Protein 3T7Y (pdb70)

InterPro domains:
  IPR006135 Type III secretion system substrate exporter [PF01312] (3-341)
  IPR006135 Type III secretion system substrate exporter [PR00950] (5-27)
  IPR006135 Type III secretion system substrate exporter [PR00950] (202-220)
  IPR006135 Type III secretion system substrate exporter [PR00950] (222-239)
  IPR006135 Type III secretion system substrate exporter [PR00950] (266-281)
  IPR006135 Type III secretion system substrate exporter [PR00950] (296-317)
  IPR006135 Type III secretion system substrate exporter [PTHR30531] (2-347)
  IPR006307 Type III exporter system, secretion apparatus protein BsaZ-like [TIGR01404] (3-343)
  IPR029025 Type III secretion system substrate exporter, C-terminal [G3DSA:3.40.1690.10] (264-358)
  IPR029025 Type III secretion system substrate exporter, C-terminal [SSF160544] (238-345)

Foldseek 3Di:
DLVCLLQFLEWEQAPPFKIWGWHDDVVPDVAIATADMGTDPVSVSSVVSCVVNVHYYDYDVVLRVVQVVPHDHPGGTDPVNGVVVVVVCVVSVD/DLVCLLQFLEWEQEPPFKIWGWHDDVVPDVAIATADMGTDPVSVSSVVSCVVNVHYYDYDVVLRVVQVVPHDHPGGTDPVNGVVVVVVCVVSVD

Radius of gyration: 16.02 Å; Cα contacts (8 Å, |Δi|>4): 420; chains: 2; bounding box: 45×42×31 Å

CATH classification: 3.40.1690.10

Organism: Chlamydia trachomatis serovar D (strain ATCC VR-885 / DSM 19411 / UW-3/Cx) (NCBI:txid272561)

Structure (mmCIF, N/CA/C/O backbone):
data_3T7Y
#
_entry.id   3T7Y
#
_cell.length_a   68.365
_cell.length_b   68.365
_cell.length_c   37.335
_cell.angle_alpha   90.00
_cell.angle_beta   90.00
_cell.angle_gamma   120.00
#
_symmetry.space_group_name_H-M   'P 31'
#
loop_
_entity.id
_entity.type
_entity.pdbx_description
1 polymer 'Yop proteins translocation protein U'
2 non-polymer 'CHLORIDE ION'
3 non-polymer 'SODIUM ION'
4 non-polymer 'FORMIC ACID'
5 non-polymer 'SUCCINIC ACID'
6 water water
#
loop_
_atom_site.group_PDB
_atom_site.id
_atom_site.type_symbol
_atom_site.label_atom_id
_atom_site.label_alt_id
_atom_site.label_comp_id
_atom_site.label_asym_id
_atom_site.label_entity_id
_atom_site.label_seq_id
_atom_site.pdbx_PDB_ins_code
_atom_site.Cartn_x
_atom_site.Cartn_y
_atom_site.Cartn_z
_atom_site.occupancy
_atom_site.B_iso_or_equiv
_atom_site.auth_seq_id
_atom_site.auth_comp_id
_atom_site.auth_asym_id
_atom_site.auth_atom_id
_atom_site.pdbx_PDB_model_num
ATOM 1 N N . THR A 1 2 ? 5.211 11.186 -11.480 1.00 90.26 249 THR A N 1
ATOM 2 C CA . THR A 1 2 ? 4.997 12.458 -10.793 1.00 77.21 249 THR A CA 1
ATOM 3 C C . THR A 1 2 ? 3.644 13.080 -11.152 1.00 63.42 249 THR A C 1
ATOM 4 O O . THR A 1 2 ? 2.611 12.415 -11.084 1.00 42.97 249 THR A O 1
ATOM 8 N N . SER A 1 3 ? 3.66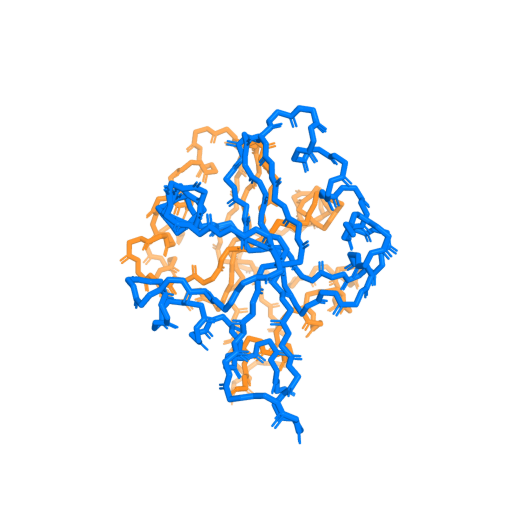1 14.353 -11.539 1.00 64.92 250 SER A N 1
ATOM 9 C CA . SER A 1 3 ? 2.434 15.096 -11.791 1.00 62.21 250 SER A CA 1
ATOM 10 C C . SER A 1 3 ? 1.621 14.587 -12.996 1.00 61.83 250 SER A C 1
ATOM 11 O O . SER A 1 3 ? 0.496 15.036 -13.226 1.00 54.98 250 SER A O 1
ATOM 14 N N . SER A 1 4 ? 2.187 13.658 -13.764 1.00 66.39 251 SER A N 1
ATOM 15 C CA . SER A 1 4 ? 1.437 12.996 -14.835 1.00 64.78 251 SER A CA 1
ATOM 16 C C . SER A 1 4 ? 0.452 11.986 -14.247 1.00 51.75 251 SER A C 1
ATOM 17 O O . SER A 1 4 ? -0.580 11.674 -14.852 1.00 45.41 251 SER A O 1
ATOM 20 N N . GLN A 1 5 ? 0.781 11.497 -13.053 1.00 34.05 252 GLN A N 1
ATOM 21 C CA . GLN A 1 5 ? -0.020 10.515 -12.351 1.00 44.82 252 GLN A CA 1
ATOM 22 C C . GLN A 1 5 ? -1.212 11.123 -11.595 1.00 42.49 252 GLN A C 1
ATOM 23 O O . GLN A 1 5 ? -2.025 10.404 -11.023 1.00 41.94 252 GLN A O 1
ATOM 29 N N . ILE A 1 6 ? -1.306 12.444 -11.586 1.00 37.35 253 ILE A N 1
ATOM 30 C CA . ILE A 1 6 ? -2.262 13.124 -10.720 1.00 33.26 253 ILE A CA 1
ATOM 31 C C . ILE A 1 6 ? -3.721 12.809 -11.047 1.00 29.64 253 ILE A C 1
ATOM 32 O O . ILE A 1 6 ? -4.567 12.710 -10.174 1.00 31.43 253 ILE A O 1
ATOM 37 N N . LYS A 1 7 ? -4.007 12.642 -12.322 1.00 26.24 254 LYS A N 1
ATOM 38 C CA . LYS A 1 7 ? -5.350 12.285 -12.759 1.00 28.53 254 LYS A CA 1
ATOM 39 C C . LYS A 1 7 ? -5.822 10.971 -12.140 1.00 26.25 254 LYS A C 1
ATOM 40 O O . LYS A 1 7 ? -7.023 10.722 -12.049 1.00 27.64 254 LYS A O 1
ATOM 46 N N . HIS A 1 8 ? -4.885 10.132 -11.700 1.00 30.92 255 HIS A N 1
ATOM 47 C CA . HIS A 1 8 ? -5.248 8.848 -11.083 1.00 19.89 255 HIS A CA 1
ATOM 48 C C . HIS A 1 8 ? -5.281 8.912 -9.559 1.00 27.62 255 HIS A C 1
ATOM 49 O O . HIS A 1 8 ? -5.539 7.909 -8.902 1.00 22.55 255 HIS A O 1
ATOM 56 N N . ALA A 1 9 ? -5.013 10.094 -9.007 1.00 23.30 256 ALA A N 1
ATOM 57 C CA . ALA A 1 9 ? -5.078 10.292 -7.564 1.00 26.49 256 ALA A CA 1
ATOM 58 C C . ALA A 1 9 ? -6.502 10.077 -7.054 1.00 18.80 256 ALA A C 1
ATOM 59 O O . ALA A 1 9 ? -7.474 10.421 -7.737 1.00 21.73 256 ALA A O 1
ATOM 61 N N . SER A 1 10 ? -6.620 9.518 -5.853 1.00 21.66 257 SER A N 1
ATOM 62 C CA . SER A 1 10 ? -7.923 9.323 -5.214 1.00 23.02 257 SER A CA 1
ATOM 63 C C . SER A 1 10 ? -8.361 10.603 -4.515 1.00 19.79 257 SER A C 1
ATOM 64 O O . SER A 1 10 ? -9.549 10.901 -4.424 1.00 22.57 257 SER A O 1
ATOM 67 N N . ALA A 1 11 ? -7.385 11.350 -4.012 1.00 19.47 258 ALA A N 1
ATOM 68 C CA . ALA A 1 11 ? -7.652 12.603 -3.335 1.00 22.04 258 ALA A CA 1
ATOM 69 C C . ALA A 1 11 ? -6.390 13.446 -3.305 1.00 17.53 258 ALA A C 1
ATOM 70 O O . ALA A 1 11 ? -5.286 12.932 -3.412 1.00 15.15 258 ALA A O 1
ATOM 72 N N . VAL A 1 12 ? -6.559 14.749 -3.142 1.00 21.55 259 VAL A N 1
ATOM 73 C CA . VAL A 1 12 ? -5.428 15.616 -2.867 1.00 14.43 259 VAL A CA 1
ATOM 74 C C . VAL A 1 12 ? -5.636 16.253 -1.495 1.00 21.89 259 VAL A C 1
ATOM 75 O O . VAL A 1 12 ? -6.712 16.776 -1.208 1.00 22.28 259 VAL A O 1
ATOM 79 N N . VAL A 1 13 ? -4.619 16.201 -0.643 1.00 18.22 260 VAL A N 1
ATOM 80 C CA . VAL A 1 13 ? -4.677 16.909 0.632 1.00 15.13 260 VAL A CA 1
ATOM 81 C C . VAL A 1 13 ? -3.977 18.236 0.479 1.00 18.46 260 VAL A C 1
ATOM 82 O O . VAL A 1 13 ? -2.826 18.282 0.039 1.00 22.88 260 VAL A O 1
ATOM 86 N N . SER A 1 14 ? -4.663 19.322 0.827 1.00 24.98 261 SER A N 1
ATOM 87 C CA . SER A 1 14 ? -4.129 20.655 0.564 1.00 29.55 261 SER A CA 1
ATOM 88 C C . SER A 1 14 ? -4.102 21.542 1.791 1.00 34.50 261 SER A C 1
ATOM 89 O O . SER A 1 14 ? -4.957 21.444 2.669 1.00 22.98 261 SER A O 1
ATOM 92 N N . ALA A 1 15 ? -3.100 22.411 1.836 1.00 29.85 262 ALA A N 1
ATOM 93 C CA . ALA A 1 15 ? -3.082 23.523 2.765 1.00 31.45 262 ALA A CA 1
ATOM 94 C C . ALA A 1 15 ? -2.987 24.746 1.875 1.00 31.29 262 ALA A C 1
ATOM 95 O O . ALA A 1 15 ? -2.041 24.872 1.109 1.00 44.31 262 ALA A O 1
ATOM 97 N N . PRO A 1 16 ? -3.988 25.622 1.950 1.00 45.19 263 PRO A N 1
ATOM 98 C CA . PRO A 1 16 ? -4.007 26.821 1.114 1.00 55.79 263 PRO A CA 1
ATOM 99 C C . PRO A 1 16 ? -2.915 27.798 1.528 1.00 63.79 263 PRO A C 1
ATOM 100 O O . PRO A 1 16 ? -2.712 28.017 2.725 1.00 72.03 263 PRO A O 1
ATOM 104 N N . LYS A 1 17 ? -2.195 28.341 0.553 1.00 70.85 264 LYS A N 1
ATOM 105 C CA . LYS A 1 17 ? -2.193 27.787 -0.792 1.00 72.64 264 LYS A CA 1
ATOM 106 C C . LYS A 1 17 ? -0.753 27.337 -0.942 1.00 71.34 264 LYS A C 1
ATOM 107 O O . LYS A 1 17 ? -0.090 27.603 -1.947 1.00 82.36 264 LYS A O 1
ATOM 109 N N . ASP A 1 18 ? -0.278 26.666 0.104 1.00 55.90 265 ASP A N 1
ATOM 110 C CA . ASP A 1 18 ? 1.131 26.380 0.292 1.00 50.88 265 ASP A CA 1
ATOM 111 C C . ASP A 1 18 ? 1.479 24.948 -0.066 1.00 38.15 265 ASP A C 1
ATOM 112 O O . ASP A 1 18 ? 2.562 24.684 -0.577 1.00 42.98 265 ASP A O 1
ATOM 117 N N . ILE A 1 19 ? 0.572 24.019 0.219 1.00 31.58 266 ILE A N 1
ATOM 118 C CA . ILE A 1 19 ? 0.923 22.605 0.144 1.00 25.32 266 ILE A CA 1
ATOM 119 C C . ILE A 1 19 ? -0.177 21.784 -0.503 1.00 25.69 266 ILE A C 1
ATOM 120 O O . ILE A 1 19 ? -1.361 21.982 -0.217 1.00 28.50 266 ILE A O 1
ATOM 125 N N . ALA A 1 20 ? 0.230 20.871 -1.378 1.00 20.98 267 ALA A N 1
ATOM 126 C CA . ALA A 1 20 ? -0.667 19.865 -1.945 1.00 20.00 267 ALA A CA 1
ATOM 127 C C . ALA A 1 20 ? -0.008 18.487 -1.964 1.00 23.60 267 ALA A C 1
ATOM 128 O O . ALA A 1 20 ? 1.162 18.336 -2.337 1.00 24.41 267 ALA A O 1
ATOM 130 N N . VAL A 1 21 ? -0.762 17.483 -1.544 1.00 24.22 268 VAL A N 1
ATOM 131 C CA . VAL A 1 21 ? -0.290 16.108 -1.563 1.00 21.61 268 VAL A CA 1
ATOM 132 C C . VAL A 1 21 ? -1.353 15.234 -2.233 1.00 19.36 268 VAL A C 1
ATOM 133 O O . VAL A 1 21 ? -2.453 15.060 -1.694 1.00 17.11 268 VAL A O 1
ATOM 137 N N . ALA A 1 22 ? -1.029 14.715 -3.414 1.00 21.06 269 ALA A N 1
ATOM 138 C CA . ALA A 1 22 ? -1.904 13.800 -4.139 1.00 19.89 269 ALA A CA 1
ATOM 139 C C . ALA A 1 22 ? -1.686 12.394 -3.630 1.00 19.57 269 ALA A C 1
ATOM 140 O O . ALA A 1 22 ? -0.549 11.947 -3.539 1.00 17.45 269 ALA A O 1
ATOM 142 N N . ILE A 1 23 ? -2.783 11.702 -3.319 1.00 14.95 270 ILE A N 1
ATOM 143 C CA . ILE A 1 23 ? -2.730 10.397 -2.677 1.00 15.75 270 ILE A CA 1
ATOM 144 C C . ILE A 1 23 ? -3.153 9.341 -3.669 1.00 17.66 270 ILE A C 1
ATOM 145 O O . ILE A 1 23 ? -4.156 9.504 -4.365 1.00 18.95 270 ILE A O 1
ATOM 150 N N . GLY A 1 24 ? -2.392 8.254 -3.738 1.00 20.35 271 GLY A N 1
ATOM 151 C CA . GLY A 1 24 ? -2.759 7.138 -4.591 1.00 13.42 271 GLY A CA 1
ATOM 152 C C . GLY A 1 24 ? -3.262 6.001 -3.729 1.00 16.86 271 GLY A C 1
ATOM 153 O O . GLY A 1 24 ? -2.779 5.810 -2.612 1.00 17.02 271 GLY A O 1
ATOM 154 N N . TYR A 1 25 ? -4.228 5.243 -4.234 1.00 17.35 272 TYR A N 1
ATOM 155 C CA . TYR A 1 25 ? -4.804 4.138 -3.468 1.00 19.30 272 TYR A CA 1
ATOM 156 C C . TYR A 1 25 ? -5.299 3.072 -4.431 1.00 24.97 272 TYR A C 1
ATOM 157 O O . TYR A 1 25 ? -6.104 3.351 -5.322 1.00 21.52 272 TYR A O 1
ATOM 166 N N . MET A 1 26 ? -4.810 1.850 -4.257 1.00 18.27 273 MET A N 1
ATOM 167 C CA . MET A 1 26 ? -5.127 0.776 -5.188 1.00 25.43 273 MET A CA 1
ATOM 168 C C . MET A 1 26 ? -5.383 -0.471 -4.369 1.00 23.51 273 MET A C 1
ATOM 169 O O . MET A 1 26 ? -4.595 -1.418 -4.408 1.00 24.23 273 MET A O 1
ATOM 174 N N . PRO A 1 27 ? -6.482 -0.468 -3.601 1.00 31.12 274 PRO A N 1
ATOM 175 C CA . PRO A 1 27 ? -6.779 -1.540 -2.648 1.00 24.81 274 PRO A CA 1
ATOM 176 C C . PRO A 1 27 ? -6.904 -2.924 -3.302 1.00 27.75 274 PRO A C 1
ATOM 177 O O . PRO A 1 27 ? -6.809 -3.938 -2.622 1.00 30.99 274 PRO A O 1
ATOM 181 N N . GLU A 1 28 ? -7.091 -2.970 -4.615 1.00 32.15 275 GLU A N 1
ATOM 182 C CA . GLU A 1 28 ? -7.113 -4.244 -5.318 1.00 32.30 275 GLU A CA 1
ATOM 183 C C . GLU A 1 28 ? -5.723 -4.924 -5.272 1.00 30.71 275 GLU A C 1
ATOM 184 O O . GLU A 1 28 ? -5.608 -6.142 -5.376 1.00 24.04 275 GLU A O 1
ATOM 190 N N . LYS A 1 29 ? -4.669 -4.134 -5.081 1.00 25.22 276 LYS A N 1
ATOM 191 C CA . LYS A 1 29 ? -3.300 -4.638 -5.225 1.00 24.11 276 LYS A CA 1
ATOM 192 C C . LYS A 1 29 ? -2.431 -4.399 -3.986 1.00 18.40 276 LYS A C 1
ATOM 193 O O . LYS A 1 29 ? -1.720 -5.296 -3.549 1.00 23.51 276 LYS A O 1
ATOM 199 N N . TYR A 1 30 ? -2.467 -3.181 -3.441 1.00 16.58 277 TYR A N 1
ATOM 200 C CA . TYR A 1 30 ? -1.619 -2.797 -2.307 1.00 18.36 277 TYR A CA 1
ATOM 201 C C . TYR A 1 30 ? -2.463 -2.414 -1.092 1.00 22.42 277 TYR A C 1
ATOM 202 O O . TYR A 1 30 ? -3.502 -1.770 -1.228 1.00 17.82 277 TYR A O 1
ATOM 211 N N . LYS A 1 31 ? -1.987 -2.778 0.096 1.00 17.97 278 LYS A N 1
ATOM 212 C CA . LYS A 1 31 ? -2.743 -2.584 1.334 1.00 24.23 278 LYS A CA 1
ATOM 213 C C . LYS A 1 31 ? -2.805 -1.133 1.793 1.00 23.76 278 LYS A C 1
ATOM 214 O O . LYS A 1 31 ? -3.708 -0.748 2.533 1.00 30.17 278 LYS A O 1
ATOM 220 N N . ALA A 1 32 ? -1.850 -0.334 1.338 1.00 19.39 279 ALA A N 1
ATOM 221 C CA . ALA A 1 32 ? -1.685 1.020 1.808 1.00 18.64 279 ALA A CA 1
ATOM 222 C C . ALA A 1 32 ? -1.749 2.055 0.689 1.00 14.40 279 ALA A C 1
ATOM 223 O O . ALA A 1 32 ? -1.363 1.771 -0.444 1.00 19.53 279 ALA A O 1
ATOM 225 N N . PRO A 1 33 ? -2.204 3.278 1.020 1.00 20.15 280 PRO A N 1
ATOM 226 C CA . PRO A 1 33 ? -2.111 4.411 0.092 1.00 18.04 280 PRO A CA 1
ATOM 227 C C . PRO A 1 33 ? -0.666 4.863 0.021 1.00 20.41 280 PRO A C 1
ATOM 228 O O . PRO A 1 33 ? 0.101 4.564 0.935 1.00 16.03 280 PRO A O 1
ATOM 232 N N . TRP A 1 34 ? -0.321 5.604 -1.024 1.00 12.42 281 TRP A N 1
ATOM 233 C CA . TRP A 1 34 ? 1.005 6.169 -1.176 1.00 10.18 281 TRP A CA 1
ATOM 234 C C . TRP A 1 34 ? 0.875 7.604 -1.648 1.00 17.06 281 TRP A C 1
ATOM 235 O O . TRP A 1 34 ? -0.219 8.079 -1.930 1.00 18.04 281 TRP A O 1
ATOM 246 N N . ILE A 1 35 ? 2.003 8.293 -1.717 1.00 20.04 282 ILE A N 1
ATOM 247 C CA . ILE A 1 35 ? 2.027 9.652 -2.210 1.00 18.02 282 ILE A CA 1
ATOM 248 C C . ILE A 1 35 ? 2.426 9.610 -3.672 1.00 18.20 282 ILE A C 1
ATOM 249 O O . ILE A 1 35 ? 3.481 9.079 -4.025 1.00 16.63 282 ILE A O 1
ATOM 254 N N . ILE A 1 36 ? 1.544 10.129 -4.520 1.00 20.95 283 ILE A N 1
ATOM 255 C CA . ILE A 1 36 ? 1.797 10.209 -5.948 1.00 17.72 283 ILE A CA 1
ATOM 256 C C . ILE A 1 36 ? 2.740 11.374 -6.246 1.00 16.23 283 ILE A C 1
ATOM 257 O O . ILE A 1 36 ? 3.747 11.221 -6.917 1.00 17.68 283 ILE A O 1
ATOM 262 N N . ALA A 1 37 ? 2.404 12.541 -5.714 1.00 17.90 284 ALA A N 1
ATOM 263 C CA . ALA A 1 37 ? 3.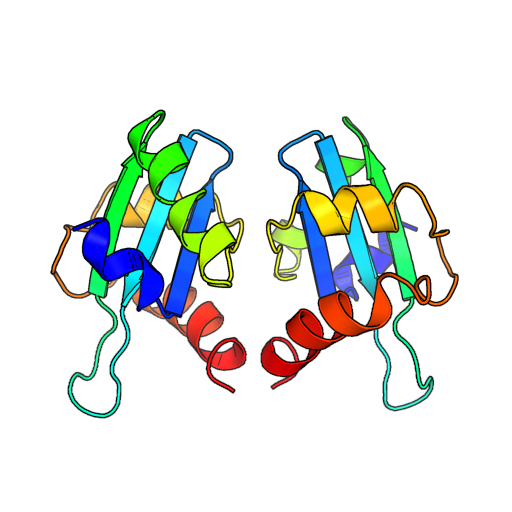182 13.748 -5.946 1.00 16.78 284 ALA A CA 1
ATOM 264 C C . ALA A 1 37 ? 2.852 14.721 -4.832 1.00 20.99 284 ALA A C 1
ATOM 265 O O . ALA A 1 37 ? 1.736 14.715 -4.305 1.00 26.57 284 ALA A O 1
ATOM 267 N N . MET A 1 38 ? 3.816 15.559 -4.471 1.00 22.51 285 MET A N 1
ATOM 268 C CA . MET A 1 38 ? 3.586 16.542 -3.433 1.00 24.60 285 MET A CA 1
ATOM 269 C C . MET A 1 38 ? 4.508 17.725 -3.644 1.00 21.75 285 MET A C 1
ATOM 270 O O . MET A 1 38 ? 5.579 17.597 -4.227 1.00 26.86 285 MET A O 1
ATOM 275 N N . GLY A 1 39 ? 4.087 18.893 -3.176 1.00 22.55 286 GLY A N 1
ATOM 276 C CA . GLY A 1 39 ? 4.963 20.041 -3.229 1.00 24.12 286 GLY A CA 1
ATOM 277 C C . GLY A 1 39 ? 4.413 21.228 -2.488 1.00 27.02 286 GLY A C 1
ATOM 278 O O . GLY A 1 39 ? 3.386 21.137 -1.815 1.00 25.29 286 GLY A O 1
ATOM 279 N N . VAL A 1 40 ? 5.121 22.342 -2.607 1.00 29.79 287 VAL A N 1
ATOM 280 C CA . VAL A 1 40 ? 4.715 23.579 -1.983 1.00 31.56 287 VAL A CA 1
ATOM 281 C C . VAL A 1 40 ? 4.754 24.676 -3.035 1.00 39.32 287 VAL A C 1
ATOM 282 O O . VAL A 1 40 ? 5.320 24.487 -4.116 1.00 34.13 287 VAL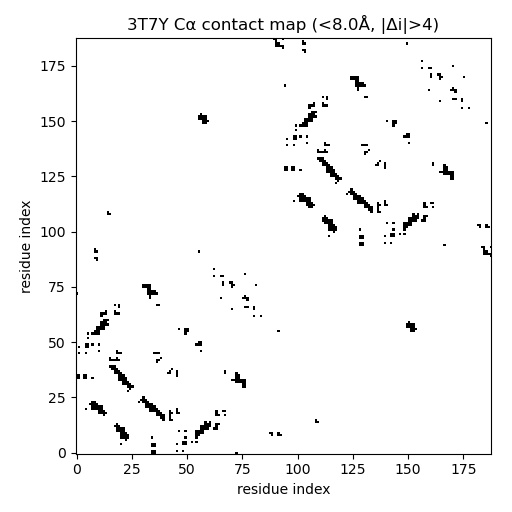 A O 1
ATOM 286 N N . ASN A 1 41 ? 4.136 25.812 -2.714 1.00 40.07 288 ASN A N 1
ATOM 287 C CA . ASN A 1 41 ? 4.115 26.973 -3.594 1.00 49.28 288 ASN A CA 1
ATOM 288 C C . ASN A 1 41 ? 3.746 26.608 -5.017 1.00 36.32 288 ASN A C 1
ATOM 289 O O . ASN A 1 41 ? 2.698 26.035 -5.273 1.00 49.20 288 ASN A O 1
ATOM 294 N N A LEU A 1 42 ? 4.645 26.917 -5.943 0.40 49.27 289 LEU A N 1
ATOM 295 N N B LEU A 1 42 ? 4.630 26.988 -5.930 0.60 49.58 289 LEU A N 1
ATOM 296 C CA A LEU A 1 42 ? 4.381 26.744 -7.366 0.40 47.20 289 LEU A CA 1
ATOM 297 C CA B LEU A 1 42 ? 4.498 26.731 -7.356 0.60 48.26 289 LEU A CA 1
ATOM 298 C C A LEU A 1 42 ? 4.049 25.301 -7.753 0.40 43.24 289 LEU A C 1
ATOM 299 C C B LEU A 1 42 ? 4.011 25.321 -7.656 0.60 43.29 289 LEU A C 1
ATOM 300 O O A LEU A 1 42 ? 3.154 25.070 -8.564 0.40 45.39 289 LEU A O 1
ATOM 301 O O B LEU A 1 42 ? 2.982 25.131 -8.301 0.60 45.11 289 LEU A O 1
ATOM 310 N N . ARG A 1 43 ? 4.759 24.333 -7.183 1.00 39.29 290 ARG A N 1
ATOM 311 C CA . ARG A 1 43 ? 4.439 22.930 -7.444 1.00 36.52 290 ARG A CA 1
ATOM 312 C C . ARG A 1 43 ? 3.067 22.527 -6.868 1.00 40.56 290 ARG A C 1
ATOM 313 O O . ARG A 1 43 ? 2.329 21.752 -7.478 1.00 41.52 290 ARG A O 1
ATOM 321 N N . ALA A 1 44 ? 2.724 23.061 -5.702 1.00 39.38 291 ALA A N 1
ATOM 322 C CA . ALA A 1 44 ? 1.414 22.805 -5.110 1.00 42.23 291 ALA A CA 1
ATOM 323 C C . ALA A 1 44 ? 0.310 23.285 -6.050 1.00 39.76 291 ALA A C 1
ATOM 324 O O . ALA A 1 44 ? -0.696 22.602 -6.246 1.00 29.12 291 ALA A O 1
ATOM 326 N N . LYS A 1 45 ? 0.513 24.472 -6.617 1.00 35.11 292 LYS A N 1
ATOM 327 C CA . LYS A 1 45 ? -0.448 25.093 -7.524 1.00 37.45 292 LYS A CA 1
ATOM 328 C C . LYS A 1 45 ? -0.667 24.218 -8.755 1.00 40.67 292 LYS A C 1
ATOM 329 O O . LYS A 1 45 ? -1.793 24.074 -9.224 1.00 37.11 292 LYS A O 1
ATOM 335 N N . ARG A 1 46 ? 0.417 23.643 -9.274 1.00 43.66 293 ARG A N 1
ATOM 336 C CA . ARG A 1 46 ? 0.343 22.728 -10.405 1.00 42.11 293 ARG A CA 1
ATOM 337 C C . ARG A 1 46 ? -0.492 21.495 -10.048 1.00 34.74 293 ARG A C 1
ATOM 338 O O . ARG A 1 46 ? -1.376 21.071 -10.791 1.00 31.87 293 ARG A O 1
ATOM 346 N N . ILE A 1 47 ? -0.189 20.899 -8.908 1.00 29.95 294 ILE A N 1
ATOM 347 C CA . ILE A 1 47 ? -0.900 19.697 -8.489 1.00 25.69 294 ILE A CA 1
ATOM 348 C C . ILE A 1 47 ? -2.395 19.998 -8.344 1.00 24.73 294 ILE A C 1
ATOM 349 O O . ILE A 1 47 ? -3.241 19.220 -8.783 1.00 35.44 294 ILE A O 1
ATOM 354 N N A ILE A 1 48 ? -2.713 21.137 -7.740 0.21 26.07 295 ILE A N 1
ATOM 355 N N B ILE A 1 48 ? -2.701 21.145 -7.740 0.79 25.73 295 ILE A N 1
ATOM 356 C CA A ILE A 1 48 ? -4.105 21.521 -7.535 0.21 27.47 295 ILE A CA 1
ATOM 357 C CA B ILE A 1 48 ? -4.081 21.579 -7.535 0.79 28.14 295 ILE A CA 1
ATOM 358 C C A ILE A 1 48 ? -4.803 21.783 -8.868 0.21 29.20 295 ILE A C 1
ATOM 359 C C B ILE A 1 48 ? -4.771 21.746 -8.880 0.79 28.75 295 ILE A C 1
ATOM 360 O O A ILE A 1 48 ? -5.949 21.381 -9.062 0.21 28.48 295 ILE A O 1
ATOM 361 O O B ILE A 1 48 ? -5.871 21.249 -9.096 0.79 28.24 295 ILE A O 1
ATOM 370 N N . ALA A 1 49 ? -4.111 22.449 -9.788 1.00 29.40 296 ALA A N 1
ATOM 371 C CA . ALA A 1 49 ? -4.671 22.675 -11.114 1.00 34.24 296 ALA A CA 1
ATOM 372 C C . ALA A 1 49 ? -4.938 21.346 -11.847 1.00 36.45 296 ALA A C 1
ATOM 373 O O . ALA A 1 49 ? -5.992 21.174 -12.460 1.00 35.60 296 ALA A O 1
ATOM 375 N N . GLU A 1 50 ? -4.004 20.401 -11.773 1.00 37.03 297 GLU A N 1
ATOM 376 C CA . GLU A 1 50 ? -4.220 19.080 -12.375 1.00 33.65 297 GLU A CA 1
ATOM 377 C C . GLU A 1 50 ? -5.439 18.372 -11.784 1.00 29.84 297 GLU A C 1
ATOM 378 O O . GLU A 1 50 ? -6.268 17.844 -12.523 1.00 35.14 297 GLU A O 1
ATOM 384 N N . ALA A 1 51 ? -5.537 18.354 -10.456 1.00 27.45 298 ALA A N 1
ATOM 385 C CA . ALA A 1 51 ? -6.645 17.704 -9.774 1.00 29.88 298 ALA A CA 1
ATOM 386 C C . ALA A 1 51 ? -7.978 18.307 -10.184 1.00 29.49 298 ALA A C 1
ATOM 387 O O . ALA A 1 51 ? -8.939 17.584 -10.452 1.00 33.16 298 ALA A O 1
ATOM 389 N N . GLU A 1 52 ? -8.045 19.635 -10.227 1.00 27.81 299 GLU A N 1
ATOM 390 C CA . GLU A 1 52 ? -9.289 20.301 -10.597 1.00 40.43 299 GLU A CA 1
ATOM 391 C C . GLU A 1 52 ? -9.712 19.864 -11.990 1.00 39.98 299 GLU A C 1
ATOM 392 O O . GLU A 1 52 ? -10.880 19.589 -12.235 1.00 44.42 299 GLU A O 1
ATOM 398 N N . LYS A 1 53 ? -8.747 19.813 -12.902 1.00 46.37 300 LYS A N 1
ATOM 399 C CA . LYS A 1 53 ? -9.019 19.491 -14.301 1.00 51.36 300 LYS A CA 1
ATOM 400 C C . LYS A 1 53 ? -9.629 18.099 -14.416 1.00 42.62 300 LYS A C 1
ATOM 401 O O . LYS A 1 53 ? -10.534 17.878 -15.212 1.00 43.46 300 LYS A O 1
ATOM 407 N N . TYR A 1 54 ? -9.161 17.173 -13.586 1.00 43.71 301 TYR A N 1
ATOM 408 C CA . TYR A 1 54 ? -9.566 15.774 -13.713 1.00 47.35 301 TYR A CA 1
ATOM 409 C C . TYR A 1 54 ? -10.647 15.340 -12.730 1.00 44.89 301 TYR A C 1
ATOM 410 O O . TYR A 1 54 ? -11.007 14.161 -12.676 1.00 30.23 301 TYR A O 1
ATOM 419 N N . GLY A 1 55 ? -11.167 16.294 -11.964 1.00 43.12 302 GLY A N 1
ATOM 420 C CA . GLY A 1 55 ? -12.242 16.021 -11.030 1.00 30.39 302 GLY A CA 1
ATOM 421 C C . GLY A 1 55 ? -11.808 15.262 -9.787 1.00 27.24 302 GLY A C 1
ATOM 422 O O . GLY A 1 55 ? -12.629 14.605 -9.150 1.00 45.23 302 GLY A O 1
ATOM 423 N N . VAL A 1 56 ? -10.527 15.345 -9.441 1.00 28.71 303 VAL A N 1
ATOM 424 C CA . VAL A 1 56 ? -10.019 14.695 -8.226 1.00 27.81 303 VAL A CA 1
ATOM 425 C C . VAL A 1 56 ? -10.374 15.535 -7.003 1.00 27.63 303 VAL A C 1
ATOM 426 O O . VAL A 1 56 ? -10.128 16.731 -6.986 1.00 25.51 303 VAL A O 1
ATOM 430 N N . PRO A 1 57 ? -10.964 14.910 -5.972 1.00 24.02 304 PRO A N 1
ATOM 431 C CA . PRO A 1 57 ? -11.380 15.692 -4.801 1.00 29.83 304 PRO A CA 1
ATOM 432 C C . PRO A 1 57 ? -10.184 16.297 -4.070 1.00 19.73 304 PRO A C 1
ATOM 433 O O . PRO A 1 57 ? -9.176 15.627 -3.867 1.00 17.90 304 PRO A O 1
ATOM 437 N N . ILE A 1 58 ? -10.312 17.562 -3.690 1.00 20.98 305 ILE A N 1
ATOM 438 C CA . ILE A 1 58 ? -9.284 18.264 -2.930 1.00 23.78 305 ILE A CA 1
ATOM 439 C C . ILE A 1 58 ? -9.799 18.589 -1.518 1.00 20.39 305 ILE A C 1
ATOM 440 O O . ILE A 1 58 ? -10.773 19.332 -1.352 1.00 22.19 305 ILE A O 1
ATOM 445 N N . MET A 1 59 ? -9.157 18.009 -0.510 1.00 21.50 306 MET A N 1
ATOM 446 C CA . MET A 1 59 ? -9.567 18.204 0.881 1.00 27.22 306 MET A CA 1
ATOM 447 C C . MET A 1 59 ? -8.650 19.188 1.564 1.00 22.73 306 MET A C 1
ATOM 448 O O . MET A 1 59 ? -7.449 19.033 1.529 1.00 28.11 306 MET A O 1
ATOM 453 N N A ARG A 1 60 ? -9.214 20.212 2.197 0.48 22.02 307 ARG A N 1
ATOM 454 N N B ARG A 1 60 ? -9.245 20.185 2.201 0.52 22.31 307 ARG A N 1
ATOM 455 C CA A ARG A 1 60 ? -8.401 21.147 2.971 0.48 22.13 307 ARG A CA 1
ATOM 456 C CA B ARG A 1 60 ? -8.525 21.078 3.090 0.52 30.62 307 ARG A CA 1
ATOM 457 C C A ARG A 1 60 ? -8.144 20.636 4.390 0.48 32.95 307 ARG A C 1
ATOM 458 C C B ARG A 1 60 ? -8.206 20.367 4.385 0.52 34.05 307 ARG A C 1
ATOM 459 O O A ARG A 1 60 ? -9.044 20.680 5.232 0.48 29.77 307 ARG A O 1
ATOM 460 O O B ARG A 1 60 ? -9.113 20.025 5.152 0.52 30.55 307 ARG A O 1
ATOM 475 N N . ASN A 1 61 ? -6.921 20.152 4.635 1.00 26.88 308 ASN A N 1
ATOM 476 C CA . ASN A 1 61 ? -6.473 19.674 5.947 1.00 30.59 308 ASN A CA 1
ATOM 477 C C . ASN A 1 61 ? -5.034 20.140 6.234 1.00 31.88 308 ASN A C 1
ATOM 478 O O . ASN A 1 61 ? -4.076 19.495 5.838 1.00 26.70 308 ASN A O 1
ATOM 483 N N . VAL A 1 62 ? -4.898 21.274 6.914 1.00 34.78 309 VAL A N 1
ATOM 484 C CA . VAL A 1 62 ? -3.601 21.899 7.126 1.00 33.14 309 VAL A CA 1
ATOM 485 C C . VAL A 1 62 ? -2.604 21.021 7.900 1.00 33.68 309 VAL A C 1
ATOM 486 O O . VAL A 1 62 ? -1.489 20.821 7.436 1.00 30.87 309 VAL A O 1
ATOM 490 N N . PRO A 1 63 ? -3.003 20.487 9.069 1.00 34.89 310 PRO A N 1
ATOM 491 C CA . PRO A 1 63 ? -2.092 19.610 9.825 1.00 32.26 310 PRO A CA 1
ATOM 492 C C . PRO A 1 63 ? -1.662 18.360 9.047 1.00 25.79 310 PRO A C 1
ATOM 493 O O . PRO A 1 63 ? -0.499 17.969 9.106 1.00 25.85 310 PRO A O 1
ATOM 497 N N . LEU A 1 64 ? -2.589 17.733 8.333 1.00 25.12 311 LEU A N 1
ATOM 498 C CA . LEU A 1 64 ? -2.269 16.519 7.591 1.00 24.57 311 LEU A CA 1
ATOM 499 C C . LEU A 1 64 ? -1.344 16.808 6.407 1.00 23.95 311 LEU A C 1
ATOM 500 O O . LEU A 1 64 ? -0.419 16.042 6.114 1.00 25.52 311 LEU A O 1
ATOM 505 N N . ALA A 1 65 ? -1.595 17.924 5.729 1.00 22.21 312 ALA A N 1
ATOM 506 C CA . ALA A 1 65 ? -0.767 18.323 4.601 1.00 20.12 312 ALA A CA 1
ATOM 507 C C . ALA A 1 65 ? 0.669 18.603 5.038 1.00 23.02 312 ALA A C 1
ATOM 508 O O . ALA A 1 65 ? 1.619 18.171 4.377 1.00 23.11 312 ALA A O 1
ATOM 510 N N . HIS A 1 66 ? 0.829 19.344 6.134 1.00 23.57 313 HIS A N 1
ATOM 511 C CA . HIS A 1 66 ? 2.161 19.592 6.677 1.00 27.30 313 HIS A CA 1
ATOM 512 C C . HIS A 1 66 ? 2.823 18.288 7.075 1.00 23.18 313 HIS A C 1
ATOM 513 O O . HIS A 1 66 ? 4.012 18.100 6.863 1.00 31.13 313 HIS A O 1
ATOM 520 N N . GLN A 1 67 ? 2.042 17.379 7.643 1.00 26.31 314 GLN A N 1
ATOM 521 C CA . GLN A 1 67 ? 2.576 16.121 8.138 1.00 29.62 314 GLN A CA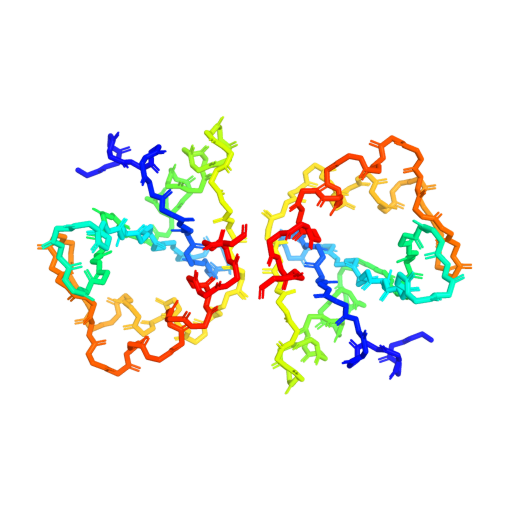 1
ATOM 522 C C . GLN A 1 67 ? 3.018 15.203 7.000 1.00 27.57 314 GLN A C 1
ATOM 523 O O . GLN A 1 67 ? 4.094 14.610 7.049 1.00 29.74 314 GLN A O 1
ATOM 529 N N . LEU A 1 68 ? 2.178 15.071 5.983 1.00 22.11 315 LEU A N 1
ATOM 530 C CA . LEU A 1 68 ? 2.547 14.324 4.789 1.00 19.11 315 LEU A CA 1
ATOM 531 C C . LEU A 1 68 ? 3.810 14.919 4.171 1.00 23.89 315 LEU A C 1
ATOM 532 O O . LEU A 1 68 ? 4.713 14.197 3.781 1.00 24.90 315 LEU A O 1
ATOM 537 N N . LEU A 1 69 ? 3.876 16.246 4.109 1.00 25.05 316 LEU A N 1
ATOM 538 C CA . LEU A 1 69 ? 5.026 16.928 3.533 1.00 35.01 316 LEU A CA 1
ATOM 539 C C . LEU A 1 69 ? 6.302 16.725 4.344 1.00 34.28 316 LEU A C 1
ATOM 540 O O . LEU A 1 69 ? 7.388 16.577 3.782 1.00 30.89 316 LEU A O 1
ATOM 545 N N A ASP A 1 70 ? 6.163 16.724 5.664 0.45 32.73 317 ASP A N 1
ATOM 546 N N B ASP A 1 70 ? 6.174 16.734 5.666 0.55 32.91 317 ASP A N 1
ATOM 547 C CA A ASP A 1 70 ? 7.315 16.639 6.556 0.45 33.98 317 ASP A CA 1
ATOM 548 C CA B ASP A 1 70 ? 7.351 16.653 6.526 0.55 33.84 317 ASP A CA 1
ATOM 549 C C A ASP A 1 70 ? 7.898 15.228 6.599 0.45 32.63 317 ASP A C 1
ATOM 550 C C B ASP A 1 70 ? 7.901 15.225 6.646 0.55 32.92 317 ASP A C 1
ATOM 551 O O A ASP A 1 70 ? 9.113 15.052 6.654 0.45 33.14 317 ASP A O 1
ATOM 552 O O B ASP A 1 70 ? 9.103 15.037 6.810 0.55 32.91 317 ASP A O 1
ATOM 561 N N . GLU A 1 71 ? 7.028 14.224 6.555 1.00 25.68 318 GLU A N 1
ATOM 562 C CA . GLU A 1 71 ? 7.442 12.838 6.815 1.00 23.98 318 GLU A CA 1
ATOM 563 C C . GLU A 1 71 ? 7.373 11.857 5.647 1.00 26.44 318 GLU A C 1
ATOM 564 O O . GLU A 1 71 ? 8.022 10.821 5.682 1.00 30.74 318 GLU A O 1
ATOM 570 N N . GLY A 1 72 ? 6.578 12.159 4.630 1.00 22.94 319 GLY A N 1
ATOM 571 C CA . GLY A 1 72 ? 6.387 11.215 3.539 1.00 20.70 319 GLY A CA 1
ATOM 572 C C . GLY A 1 72 ? 7.356 11.423 2.388 1.00 19.96 319 GLY A C 1
ATOM 573 O O . GLY A 1 72 ? 8.192 12.314 2.427 1.00 19.10 319 GLY A O 1
ATOM 574 N N A LYS A 1 73 ? 7.261 10.571 1.374 0.50 17.78 320 LYS A N 1
ATOM 575 N N B LYS A 1 73 ? 7.251 10.574 1.374 0.50 17.78 320 LYS A N 1
ATOM 576 C CA A LYS A 1 73 ? 8.050 10.731 0.163 0.50 22.71 320 LYS A CA 1
ATOM 577 C CA B LYS A 1 73 ? 8.041 10.716 0.163 0.50 22.86 320 LYS A CA 1
ATOM 578 C C A LYS A 1 73 ? 7.195 10.286 -1.008 0.50 22.03 320 LYS A C 1
ATOM 579 C C B LYS A 1 73 ? 7.175 10.297 -1.007 0.50 21.98 320 LYS A C 1
ATOM 580 O O A LYS A 1 73 ? 6.321 9.428 -0.852 0.50 18.16 320 LYS A O 1
ATOM 581 O O B LYS A 1 73 ? 6.275 9.467 -0.851 0.50 17.67 320 LYS A O 1
ATOM 592 N N . GLU A 1 74 ? 7.441 10.867 -2.176 1.00 19.11 321 GLU A N 1
ATOM 593 C CA . GLU A 1 74 ? 6.732 10.460 -3.382 1.00 24.38 321 GLU A CA 1
ATOM 594 C C . GLU A 1 74 ? 7.042 8.987 -3.694 1.00 20.95 321 GLU A C 1
ATOM 595 O O . GLU A 1 74 ? 8.176 8.530 -3.504 1.00 23.60 321 GLU A O 1
ATOM 601 N N . LEU A 1 75 ? 6.027 8.267 -4.173 1.00 20.73 322 LEU A N 1
ATOM 602 C CA . LEU A 1 75 ? 6.131 6.849 -4.528 1.00 16.12 322 LEU A CA 1
ATOM 603 C C . LEU A 1 75 ? 6.530 5.976 -3.334 1.00 17.74 322 LEU A C 1
ATOM 604 O O . LEU A 1 75 ? 7.290 5.016 -3.470 1.00 20.90 322 LEU A O 1
ATOM 609 N N . LYS A 1 76 ? 6.007 6.327 -2.168 1.00 22.60 323 LYS A N 1
ATOM 610 C CA . LYS A 1 76 ? 6.277 5.601 -0.941 1.00 17.54 323 LYS A CA 1
ATOM 611 C C . LYS A 1 76 ? 4.950 5.529 -0.205 1.00 19.74 323 LYS A C 1
ATOM 612 O O . LYS A 1 76 ? 4.179 6.487 -0.240 1.00 18.52 323 LYS A O 1
ATOM 618 N N . PHE A 1 77 ? 4.653 4.396 0.425 1.00 15.93 324 PHE A N 1
ATOM 619 C CA . PHE A 1 77 ? 3.411 4.284 1.174 1.00 13.99 324 PHE A CA 1
ATOM 620 C C . PHE A 1 77 ? 3.418 5.367 2.263 1.00 16.78 324 PHE A C 1
ATOM 621 O O . PHE A 1 77 ? 4.476 5.752 2.738 1.00 17.43 324 PHE A O 1
ATOM 629 N N . ILE A 1 78 ? 2.251 5.886 2.626 1.00 14.92 325 ILE A N 1
ATOM 630 C CA . ILE A 1 78 ? 2.193 7.047 3.518 1.00 16.30 325 ILE A CA 1
ATOM 631 C C . ILE A 1 78 ? 2.762 6.720 4.896 1.00 17.39 325 ILE A C 1
ATOM 632 O O . ILE A 1 78 ? 2.722 5.570 5.317 1.00 21.26 325 ILE A O 1
ATOM 637 N N . PRO A 1 79 ? 3.307 7.735 5.593 1.00 18.97 326 PRO A N 1
ATOM 638 C CA . PRO A 1 79 ? 3.831 7.593 6.953 1.00 19.88 326 PRO A CA 1
ATOM 639 C C . PRO A 1 79 ? 2.782 7.068 7.920 1.00 18.44 326 PRO A C 1
ATOM 640 O O . PRO A 1 79 ? 1.602 7.413 7.819 1.00 18.18 326 PRO A O 1
ATOM 644 N N . GLU A 1 80 ? 3.225 6.272 8.879 1.00 18.23 327 GLU A N 1
ATOM 645 C CA . GLU A 1 80 ? 2.330 5.666 9.848 1.00 19.84 327 GLU A CA 1
ATOM 646 C C . GLU A 1 80 ? 1.540 6.736 10.574 1.00 22.90 327 GLU A C 1
ATOM 647 O O . GLU A 1 80 ? 0.360 6.556 10.893 1.00 20.29 327 GLU A O 1
ATOM 653 N N A THR A 1 81 ? 2.196 7.863 10.841 0.79 20.86 328 THR A N 1
ATOM 654 N N B THR A 1 81 ? 2.207 7.852 10.835 0.21 22.83 328 THR A N 1
ATOM 655 C CA A THR A 1 81 ? 1.583 8.944 11.602 0.79 18.81 328 THR A CA 1
ATOM 656 C CA B THR A 1 81 ? 1.624 8.952 11.581 0.21 25.30 328 THR A CA 1
ATOM 657 C C A THR A 1 81 ? 0.433 9.590 10.833 0.79 17.33 328 THR A C 1
ATOM 658 C C B THR A 1 81 ? 0.455 9.597 10.831 0.21 22.77 328 THR A C 1
ATOM 659 O O A THR A 1 81 ? -0.383 10.314 11.409 0.79 24.86 328 THR A O 1
ATOM 660 O O B THR A 1 81 ? -0.355 10.313 11.422 0.21 24.75 328 THR A O 1
ATOM 667 N N . THR A 1 82 ? 0.356 9.324 9.534 1.00 15.99 329 THR A N 1
ATOM 668 C CA . THR A 1 82 ? -0.718 9.902 8.725 1.00 17.21 329 THR A CA 1
ATOM 669 C C . THR A 1 82 ? -1.779 8.876 8.354 1.00 22.39 329 THR A C 1
ATOM 670 O O . THR A 1 82 ? -2.814 9.221 7.774 1.00 22.24 329 THR A O 1
ATOM 674 N N . TYR A 1 83 ? -1.516 7.609 8.665 1.00 17.30 330 TYR A N 1
ATOM 675 C CA . TYR A 1 83 ? -2.340 6.534 8.121 1.00 18.90 330 TYR A CA 1
ATOM 676 C C . TYR A 1 83 ? -3.835 6.679 8.455 1.00 18.49 330 TYR A C 1
ATOM 677 O O . TYR A 1 83 ? -4.685 6.557 7.576 1.00 15.20 330 TYR A O 1
ATOM 686 N N . GLU A 1 84 ? -4.167 6.925 9.719 1.00 15.88 331 GLU A N 1
ATOM 687 C CA . GLU A 1 84 ? -5.584 6.992 10.094 1.00 17.19 331 GLU A CA 1
ATOM 688 C C . GLU A 1 84 ? -6.347 8.202 9.501 1.00 18.60 331 GLU A C 1
ATOM 689 O O . GLU A 1 84 ? -7.506 8.084 9.102 1.00 21.72 331 GLU A O 1
ATOM 695 N N . ALA A 1 85 ? -5.701 9.360 9.458 1.00 18.29 332 ALA A N 1
ATOM 696 C CA . ALA A 1 85 ? -6.333 10.559 8.905 1.00 26.35 332 ALA A CA 1
ATOM 697 C C . ALA A 1 85 ? -6.564 10.404 7.390 1.00 21.79 332 ALA A C 1
ATOM 698 O O . ALA A 1 85 ? -7.619 10.769 6.870 1.00 23.75 332 ALA A O 1
ATOM 700 N N . VAL A 1 86 ? -5.584 9.846 6.688 1.00 15.60 333 VAL A N 1
ATOM 701 C CA . VAL A 1 86 ? -5.748 9.596 5.262 1.00 20.35 333 VAL A CA 1
ATOM 702 C C . VAL A 1 86 ? -6.860 8.576 5.036 1.00 21.30 333 VAL A C 1
ATOM 703 O O . VAL A 1 86 ? -7.664 8.730 4.131 1.00 21.91 333 VAL A O 1
ATOM 707 N N . GLY A 1 87 ? -6.904 7.541 5.867 1.00 22.77 334 GLY A N 1
ATOM 708 C CA . GLY A 1 87 ? -7.933 6.521 5.765 1.00 14.73 334 GLY A CA 1
ATOM 709 C C . GLY A 1 87 ? -9.339 7.079 5.927 1.00 18.29 334 GLY A C 1
ATOM 710 O O . GLY A 1 87 ? -10.268 6.635 5.245 1.00 21.96 334 GLY A O 1
ATOM 711 N N . GLU A 1 88 ? -9.508 8.045 6.835 1.00 21.07 335 GLU A N 1
ATOM 712 C CA . GLU A 1 88 ? -10.802 8.708 6.988 1.00 20.84 335 GLU A CA 1
ATOM 713 C C . GLU A 1 88 ? -11.238 9.328 5.662 1.00 21.18 335 GLU A C 1
ATOM 714 O O . GLU A 1 88 ? -12.359 9.108 5.212 1.00 30.45 335 GLU A O 1
ATOM 720 N N . ILE A 1 89 ? -10.331 10.063 5.026 1.00 19.69 336 ILE A N 1
ATOM 721 C CA . ILE A 1 89 ? -10.589 10.660 3.720 1.00 27.09 336 ILE A CA 1
ATOM 722 C C . ILE A 1 89 ? -10.939 9.587 2.686 1.00 34.76 336 ILE A C 1
ATOM 723 O O . ILE A 1 89 ? -11.962 9.667 2.001 1.00 30.33 336 ILE A O 1
ATOM 728 N N . LEU A 1 90 ? -10.095 8.568 2.587 1.00 30.69 337 LEU A N 1
ATOM 729 C CA . LEU A 1 90 ? -10.346 7.468 1.658 1.00 28.54 337 LEU A CA 1
ATOM 730 C C . LEU A 1 90 ? -11.630 6.691 1.944 1.00 29.92 337 LEU A C 1
ATOM 731 O O . LEU A 1 90 ? -12.244 6.149 1.033 1.00 34.29 337 LEU A O 1
ATOM 736 N N . LEU A 1 91 ? -12.035 6.627 3.205 1.00 28.71 338 LEU A N 1
ATOM 737 C CA . LEU A 1 91 ? -13.214 5.843 3.571 1.00 27.35 338 LEU A CA 1
ATOM 738 C C . LEU A 1 91 ? -14.476 6.320 2.859 1.00 42.56 338 LEU A C 1
ATOM 739 O O . LEU A 1 91 ? -15.225 5.506 2.308 1.00 50.53 338 LEU A O 1
ATOM 744 N N . TYR A 1 92 ? -14.737 7.625 2.884 1.00 47.25 339 TYR A N 1
ATOM 745 C CA . TYR A 1 92 ? -15.920 8.115 2.189 1.00 61.61 339 TYR A CA 1
ATOM 746 C C . TYR A 1 92 ? -15.677 8.386 0.705 1.00 62.83 339 TYR A C 1
ATOM 747 O O . TYR A 1 92 ? -16.452 7.931 -0.139 1.00 65.77 339 TYR A O 1
ATOM 756 N N . ILE A 1 93 ? -14.602 9.102 0.389 1.00 53.98 340 ILE A N 1
ATOM 757 C CA . ILE A 1 93 ? -14.238 9.326 -1.006 1.00 48.42 340 ILE A CA 1
ATOM 758 C C . ILE A 1 93 ? -14.421 8.030 -1.808 1.00 49.55 340 ILE A C 1
ATOM 759 O O . ILE A 1 93 ? -14.945 8.051 -2.919 1.00 51.84 340 ILE A O 1
ATOM 764 N N . THR A 1 94 ? -14.023 6.902 -1.224 1.00 58.24 341 THR A N 1
ATOM 765 C CA . THR A 1 94 ? -14.065 5.616 -1.919 1.00 66.98 341 THR A CA 1
ATOM 766 C C . THR A 1 94 ? -15.339 4.829 -1.609 1.00 75.78 341 THR A C 1
ATOM 767 O O . THR A 1 94 ? -15.284 3.635 -1.318 1.00 78.50 341 THR A O 1
ATOM 771 N N . SER A 1 95 ? -16.482 5.508 -1.670 1.00 79.52 342 SER A N 1
ATOM 772 C CA . SER A 1 95 ? -17.780 4.860 -1.494 1.00 79.58 342 SER A CA 1
ATOM 773 C C . SER A 1 95 ? -18.873 5.607 -2.251 1.00 81.40 342 SER A C 1
ATOM 774 O O . SER A 1 95 ? -19.389 5.119 -3.258 1.00 82.31 342 SER A O 1
ATOM 777 N N . THR B 1 2 ? -27.102 29.847 12.468 1.00 91.01 249 THR B N 1
ATOM 778 C CA . THR B 1 2 ? -25.901 30.304 11.774 1.00 77.51 249 THR B CA 1
ATOM 779 C C . THR B 1 2 ? -24.687 29.439 12.125 1.00 63.36 249 THR B C 1
ATOM 780 O O . THR B 1 2 ? -24.745 28.212 12.047 1.00 44.67 249 THR B O 1
ATOM 782 N N . SER B 1 3 ? -23.594 30.087 12.522 1.00 65.40 250 SER B N 1
ATOM 783 C CA . SER B 1 3 ? -22.334 29.395 12.779 1.00 62.55 250 SER B CA 1
ATOM 784 C C . SER B 1 3 ? -22.360 28.444 13.990 1.00 61.62 250 SER B C 1
ATOM 785 O O . SER B 1 3 ? -21.407 27.697 14.216 1.00 54.75 250 SER B O 1
ATOM 788 N N . SER B 1 4 ? -23.443 28.474 14.765 1.00 66.61 251 SER B N 1
ATOM 789 C CA . SER B 1 4 ? -23.648 27.486 15.830 1.00 65.06 251 SER B CA 1
ATOM 790 C C . SER B 1 4 ? -24.023 26.125 15.235 1.00 51.88 251 SER B C 1
ATOM 791 O O . SER B 1 4 ? -23.776 25.074 15.831 1.00 45.60 251 SER B O 1
ATOM 794 N N . GLN B 1 5 ? -24.608 26.168 14.042 1.00 36.70 252 GLN B N 1
ATOM 795 C CA . GLN B 1 5 ? -25.080 24.986 13.349 1.00 44.49 252 GLN B CA 1
ATOM 796 C C . GLN B 1 5 ? -23.963 24.255 12.581 1.00 43.53 252 GLN B C 1
ATOM 797 O O . GLN B 1 5 ? -24.186 23.191 12.007 1.00 43.99 252 GLN B O 1
ATOM 803 N N . ILE B 1 6 ? -22.765 24.831 12.571 1.00 38.14 253 ILE B N 1
ATOM 804 C CA . ILE B 1 6 ? -21.682 24.364 11.703 1.00 34.53 253 ILE B CA 1
ATOM 805 C C . ILE B 1 6 ? -21.226 22.929 12.038 1.00 30.93 253 ILE B C 1
ATOM 806 O O . ILE B 1 6 ? -20.880 22.145 11.148 1.00 32.14 253 ILE B O 1
ATOM 811 N N . LYS B 1 7 ? -21.224 22.588 13.319 1.00 28.76 254 LYS B N 1
ATOM 812 C CA . LYS B 1 7 ? -20.869 21.241 13.743 1.00 28.27 254 LYS B CA 1
ATOM 813 C C . LYS B 1 7 ? -21.760 20.175 13.123 1.00 27.73 254 LYS B C 1
ATOM 814 O O . LYS B 1 7 ? -21.365 19.006 13.024 1.00 28.30 254 LYS B O 1
ATOM 820 N N . HIS B 1 8 ? -22.958 20.569 12.697 1.00 31.89 255 HIS B N 1
ATOM 821 C CA . HIS B 1 8 ? -23.884 19.623 12.078 1.00 21.64 255 HIS B CA 1
ATOM 822 C C . HIS B 1 8 ? -23.803 19.622 10.556 1.00 26.18 255 HIS B C 1
ATOM 823 O 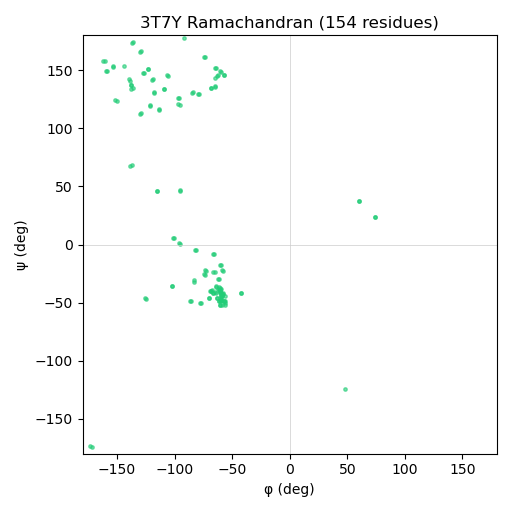O . HIS B 1 8 ? -24.530 18.886 9.896 1.00 25.40 255 HIS B O 1
ATOM 830 N N . ALA B 1 9 ? -22.919 20.448 10.004 1.00 23.64 256 ALA B N 1
ATOM 831 C CA . ALA B 1 9 ? -22.722 20.483 8.560 1.00 27.10 256 ALA B CA 1
ATOM 832 C C . ALA B 1 9 ? -22.207 19.138 8.049 1.00 18.58 256 ALA B C 1
ATOM 833 O O . ALA B 1 9 ? -21.443 18.455 8.737 1.00 21.42 256 ALA B O 1
ATOM 835 N N . SER B 1 10 ? -22.627 18.761 6.844 1.00 23.15 257 SER B N 1
ATOM 836 C CA . SER B 1 10 ? -22.144 17.535 6.204 1.00 23.78 257 SER B CA 1
ATOM 837 C C . SER B 1 10 ? -20.814 17.792 5.508 1.00 20.86 257 SER B C 1
ATOM 838 O O . SER B 1 10 ? -19.970 16.904 5.403 1.00 22.79 257 SER B O 1
ATOM 841 N N . ALA B 1 11 ? -20.638 19.020 5.037 1.00 20.28 258 ALA B N 1
ATOM 842 C CA . ALA B 1 11 ? -19.429 19.412 4.340 1.00 22.36 258 ALA B CA 1
ATOM 843 C C . ALA B 1 11 ? -19.343 20.929 4.315 1.00 18.66 258 ALA B C 1
ATOM 844 O O . ALA B 1 11 ? -20.346 21.616 4.450 1.00 13.24 258 ALA B O 1
ATOM 846 N N . VAL B 1 12 ? -18.134 21.439 4.138 1.00 20.42 259 VAL B N 1
ATOM 847 C CA . VAL B 1 12 ? -17.945 22.849 3.857 1.00 16.95 259 VAL B CA 1
ATOM 848 C C . VAL B 1 12 ? -17.288 22.982 2.485 1.00 20.70 259 VAL B C 1
ATOM 84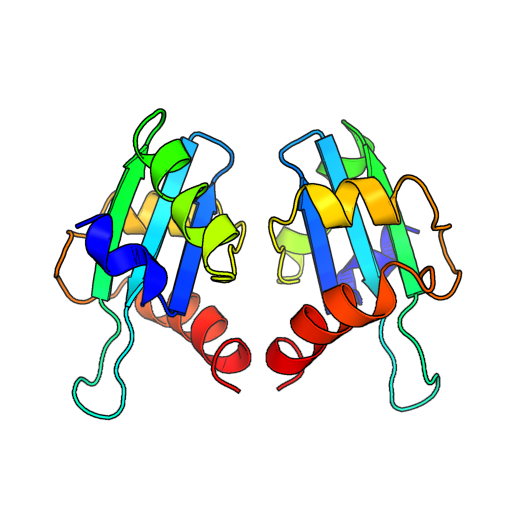9 O O . VAL B 1 12 ? -16.309 22.297 2.198 1.00 21.59 259 VAL B O 1
ATOM 853 N N . VAL B 1 13 ? -17.834 23.850 1.636 1.00 18.60 260 VAL B N 1
ATOM 854 C CA . VAL B 1 13 ? -17.201 24.157 0.360 1.00 15.30 260 VAL B CA 1
ATOM 855 C C . VAL B 1 13 ? -16.400 25.428 0.512 1.00 18.12 260 VAL B C 1
ATOM 856 O O . VAL B 1 13 ? -16.931 26.452 0.942 1.00 22.58 260 VAL B O 1
ATOM 860 N N . SER B 1 14 ? -15.117 25.373 0.163 1.00 24.74 261 SER B N 1
ATOM 861 C CA . SER B 1 14 ? -14.238 26.498 0.422 1.00 29.58 261 SER B CA 1
ATOM 862 C C . SER B 1 14 ? -13.485 26.979 -0.803 1.00 34.96 261 SER B C 1
ATOM 863 O O . SER B 1 14 ? -13.136 26.201 -1.692 1.00 23.40 261 SER B O 1
ATOM 866 N N . ALA B 1 15 ? -13.243 28.282 -0.838 1.00 29.50 262 ALA B N 1
ATOM 867 C CA . ALA B 1 15 ? -12.278 28.847 -1.765 1.00 31.89 262 ALA B CA 1
ATOM 868 C C . ALA B 1 15 ? -11.267 29.549 -0.883 1.00 31.25 262 ALA B C 1
ATOM 869 O O . ALA B 1 15 ? -11.629 30.435 -0.116 1.00 44.23 262 ALA B O 1
ATOM 871 N N . PRO B 1 16 ? -10.007 29.127 -0.959 1.00 45.05 263 PRO B N 1
ATOM 872 C CA . PRO B 1 16 ? -8.948 29.705 -0.135 1.00 56.21 263 PRO B CA 1
ATOM 873 C C . PRO B 1 16 ? -8.664 31.128 -0.546 1.00 64.51 263 PRO B C 1
ATOM 874 O O . PRO B 1 16 ? -8.588 31.409 -1.741 1.00 73.02 263 PRO B O 1
ATOM 878 N N . LYS B 1 17 ? -8.551 32.015 0.432 1.00 70.59 264 LYS B N 1
ATOM 879 C CA . LYS B 1 17 ? -9.035 31.741 1.777 1.00 72.06 264 LYS B CA 1
ATOM 880 C C . LYS B 1 17 ? -10.143 32.761 1.926 1.00 71.39 264 LYS B C 1
ATOM 881 O O . LYS B 1 17 ? -10.246 33.462 2.932 1.00 82.61 264 LYS B O 1
ATOM 883 N N . ASP B 1 18 ? -10.960 32.836 0.880 1.00 56.17 265 ASP B N 1
ATOM 884 C CA . ASP B 1 18 ? -11.915 33.912 0.693 1.00 51.29 265 ASP B CA 1
ATOM 885 C C . ASP B 1 18 ? -13.329 33.497 1.058 1.00 37.82 265 ASP B C 1
ATOM 886 O O . ASP B 1 18 ? -14.097 34.304 1.572 1.00 42.43 265 ASP B O 1
ATOM 891 N N . ILE B 1 19 ? -13.682 32.248 0.775 1.00 31.59 266 ILE B N 1
ATOM 892 C CA . ILE B 1 19 ? -15.081 31.844 0.842 1.00 23.75 266 ILE B CA 1
ATOM 893 C C . ILE B 1 19 ? -15.253 30.478 1.482 1.00 24.88 266 ILE B C 1
ATOM 894 O O . ILE B 1 19 ? -14.495 29.546 1.204 1.00 29.93 266 ILE B O 1
ATOM 899 N N . ALA B 1 20 ? -16.258 30.373 2.344 1.00 22.50 267 ALA B N 1
ATOM 900 C CA . ALA B 1 20 ? -16.658 29.098 2.929 1.00 20.92 267 ALA B CA 1
ATOM 901 C C . ALA B 1 20 ? -18.177 28.977 2.966 1.00 23.42 267 ALA B C 1
ATOM 902 O O . ALA B 1 20 ? -18.892 29.913 3.357 1.00 24.36 267 ALA B O 1
ATOM 904 N N . VAL B 1 21 ? -18.668 27.823 2.536 1.00 23.70 268 VAL B N 1
ATOM 905 C CA . VAL B 1 21 ? -20.094 27.543 2.555 1.00 22.26 268 VAL B CA 1
ATOM 906 C C . VAL B 1 21 ? -20.314 26.188 3.229 1.00 18.44 268 VAL B C 1
ATOM 907 O O . VAL B 1 21 ? -19.908 25.157 2.699 1.00 17.39 268 VAL B O 1
ATOM 911 N N . ALA B 1 22 ? -20.940 26.209 4.404 1.00 20.91 269 ALA B N 1
ATOM 912 C CA . ALA B 1 22 ? -21.282 24.999 5.134 1.00 18.88 269 ALA B CA 1
ATOM 913 C C . ALA B 1 22 ? -22.608 24.475 4.619 1.00 20.66 269 ALA B C 1
ATOM 914 O O . ALA B 1 22 ? -23.568 25.230 4.520 1.00 17.19 269 ALA B O 1
ATOM 916 N N . ILE B 1 23 ? -22.652 23.181 4.303 1.00 15.60 270 ILE B N 1
ATOM 917 C CA . ILE B 1 23 ? -23.815 22.579 3.669 1.00 14.74 270 ILE B CA 1
ATOM 918 C C . ILE B 1 23 ? -24.525 21.682 4.658 1.00 17.25 270 ILE B C 1
ATOM 919 O O . ILE B 1 23 ? -23.885 20.888 5.347 1.00 18.25 270 ILE B O 1
ATOM 924 N N . GLY B 1 24 ? -25.848 21.796 4.726 1.00 17.51 271 GLY B N 1
ATOM 925 C CA . GLY B 1 24 ? -26.634 20.919 5.579 1.00 12.55 271 GLY B CA 1
ATOM 926 C C . GLY B 1 24 ? -27.364 19.910 4.722 1.00 16.37 271 GLY B C 1
ATOM 927 O O . GLY B 1 24 ? -27.777 20.231 3.613 1.00 14.82 271 GLY B O 1
ATOM 928 N N . TYR B 1 25 ? -27.523 18.690 5.225 1.00 17.25 272 TYR B N 1
ATOM 929 C CA . TYR B 1 25 ? -28.192 17.641 4.458 1.00 19.41 272 TYR B CA 1
ATOM 930 C C . TYR B 1 25 ? -28.872 16.684 5.424 1.00 23.76 272 TYR B C 1
ATOM 931 O O . TYR B 1 25 ? -28.231 16.120 6.316 1.00 20.62 272 TYR B O 1
ATOM 940 N N . MET B 1 26 ? -30.178 16.511 5.257 1.00 17.35 273 MET B N 1
ATOM 941 C CA . MET B 1 26 ? -30.944 15.690 6.180 1.00 25.43 273 MET B CA 1
ATOM 942 C C . MET B 1 26 ? -31.892 14.825 5.364 1.00 24.28 273 MET B C 1
ATOM 943 O O . MET B 1 26 ? -33.099 15.015 5.400 1.00 24.85 273 MET B O 1
ATOM 948 N N . PRO B 1 27 ? -31.334 13.875 4.605 1.00 31.59 274 PRO B N 1
ATOM 949 C CA . PRO B 1 27 ? -32.111 13.096 3.639 1.00 23.94 274 PRO B CA 1
ATOM 950 C C . PRO B 1 27 ? -33.250 12.296 4.289 1.00 27.92 274 PRO B C 1
ATOM 951 O O . PRO B 1 27 ? -34.172 11.889 3.600 1.00 30.78 274 PRO B O 1
ATOM 955 N N . GLU B 1 28 ? -33.197 12.096 5.603 1.00 33.01 275 GLU B N 1
ATOM 956 C CA . GLU B 1 28 ? -34.293 11.452 6.313 1.00 32.63 275 GLU B CA 1
ATOM 957 C C . GLU B 1 28 ? -35.583 12.309 6.264 1.00 30.13 275 GLU B C 1
ATOM 958 O O . GLU B 1 28 ? -36.692 11.798 6.380 1.00 27.74 275 GLU B O 1
ATOM 964 N N . LYS B 1 29 ? -35.427 13.613 6.067 1.00 25.78 276 LYS B N 1
ATOM 965 C CA . LYS B 1 29 ? -36.544 14.550 6.219 1.00 27.48 276 LYS B CA 1
ATOM 966 C C . LYS B 1 29 ? -36.776 15.429 4.982 1.00 20.95 276 LYS B C 1
ATOM 967 O O . LYS B 1 29 ? -37.913 15.601 4.555 1.00 22.76 276 LYS B O 1
ATOM 973 N N . TYR B 1 30 ? -35.703 15.993 4.428 1.00 18.63 277 TYR B N 1
ATOM 974 C CA . TYR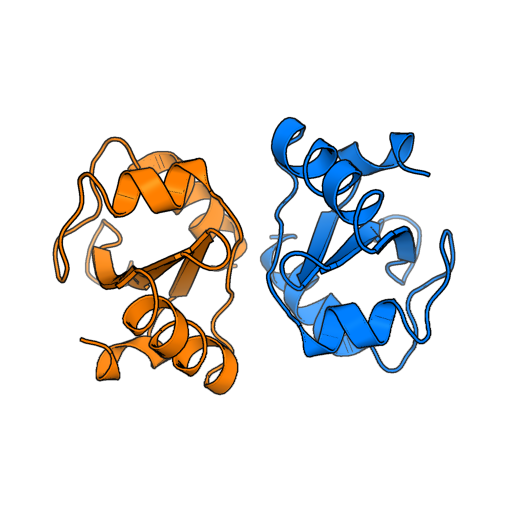 B 1 30 ? -35.792 16.925 3.300 1.00 19.32 277 TYR B CA 1
ATOM 975 C C . TYR B 1 30 ? -35.028 16.391 2.082 1.00 21.34 277 TYR B C 1
ATOM 976 O O . TYR B 1 30 ? -33.950 15.820 2.217 1.00 18.66 277 TYR B O 1
ATOM 985 N N . LYS B 1 31 ? -35.586 16.609 0.896 1.00 19.33 278 LYS B N 1
ATOM 986 C CA . LYS B 1 31 ? -35.042 16.055 -0.344 1.00 25.02 278 LYS B CA 1
ATOM 987 C C . LYS B 1 31 ? -33.756 16.733 -0.801 1.00 22.08 278 LYS B C 1
ATOM 988 O O . LYS B 1 31 ? -32.972 16.148 -1.538 1.00 30.25 278 LYS B O 1
ATOM 994 N N . ALA B 1 32 ? -33.544 17.963 -0.349 1.00 21.16 279 ALA B N 1
ATOM 995 C CA . ALA B 1 32 ? -32.457 18.790 -0.824 1.00 16.38 279 ALA B CA 1
ATOM 996 C C . ALA B 1 32 ? -31.532 19.263 0.295 1.00 15.30 279 ALA B C 1
ATOM 997 O O . ALA B 1 32 ? -31.967 19.441 1.426 1.00 20.00 279 ALA B O 1
ATOM 999 N N . PRO B 1 33 ? -30.247 19.484 -0.031 1.00 20.62 280 PRO B N 1
ATOM 1000 C CA . PRO B 1 33 ? -29.307 20.114 0.902 1.00 16.91 280 PRO B CA 1
ATOM 1001 C C . PRO B 1 33 ? -29.623 21.592 0.974 1.00 20.88 280 PRO B C 1
ATOM 1002 O O . PRO B 1 33 ? -30.260 22.114 0.063 1.00 15.76 280 PRO B O 1
ATOM 1006 N N . TRP B 1 34 ? -29.154 22.256 2.019 1.00 13.44 281 TRP B N 1
ATOM 1007 C CA . TRP B 1 34 ? -29.334 23.694 2.167 1.00 9.64 281 TRP B CA 1
ATOM 1008 C C . TRP B 1 34 ? -28.035 24.298 2.646 1.00 17.91 281 TRP B C 1
ATOM 1009 O O . TRP B 1 34 ? -27.091 23.586 2.965 1.00 18.77 281 TRP B O 1
ATOM 1020 N N . ILE B 1 35 ? -27.995 25.618 2.694 1.00 20.20 282 ILE B N 1
ATOM 1021 C CA . ILE B 1 35 ? -26.836 26.318 3.190 1.00 17.92 282 ILE B CA 1
ATOM 1022 C C . ILE B 1 35 ? -27.078 26.634 4.650 1.00 19.29 282 ILE B C 1
ATOM 1023 O O . ILE B 1 35 ? -28.058 27.293 4.994 1.00 18.59 282 ILE B O 1
ATOM 1028 N N . ILE B 1 36 ? -26.197 26.120 5.505 1.00 21.23 283 ILE B N 1
ATOM 1029 C CA . ILE B 1 36 ? -26.250 26.389 6.934 1.00 19.20 283 ILE B CA 1
ATOM 1030 C C . ILE B 1 36 ? -25.705 27.789 7.231 1.00 17.16 283 ILE B C 1
ATOM 1031 O O . ILE B 1 36 ? -26.341 28.586 7.899 1.00 18.08 283 ILE B O 1
ATOM 1036 N N . ALA B 1 37 ? -24.521 28.079 6.705 1.00 16.52 284 ALA B N 1
ATOM 1037 C CA . ALA B 1 37 ? -23.870 29.360 6.938 1.00 18.06 284 ALA B CA 1
ATOM 1038 C C . ALA B 1 37 ? -22.867 29.564 5.825 1.00 18.99 284 ALA B C 1
ATOM 1039 O O . ALA B 1 37 ? -22.317 28.600 5.305 1.00 26.46 284 ALA B O 1
ATOM 1041 N N . MET B 1 38 ? -22.629 30.818 5.456 1.00 22.80 285 MET B N 1
ATOM 1042 C CA . MET B 1 38 ? -21.663 31.109 4.421 1.00 21.51 285 MET B CA 1
ATOM 1043 C C . MET B 1 38 ? -21.094 32.511 4.627 1.00 20.54 285 MET B C 1
ATOM 1044 O O . MET B 1 38 ? -21.729 33.378 5.223 1.00 28.99 285 MET B O 1
ATOM 1049 N N . GLY B 1 39 ? -19.880 32.734 4.150 1.00 21.38 286 GLY B N 1
ATOM 1050 C CA . GLY B 1 39 ? -19.328 34.069 4.186 1.00 24.37 286 GLY B CA 1
ATOM 1051 C C . GLY B 1 39 ? -18.015 34.182 3.465 1.00 27.51 286 GLY B C 1
ATOM 1052 O O . GLY B 1 39 ? -17.560 33.240 2.805 1.00 28.29 286 GLY B O 1
ATOM 1053 N N . VAL B 1 40 ? -17.411 35.356 3.586 1.00 30.32 287 VAL B N 1
ATOM 1054 C CA . VAL B 1 40 ? -16.132 35.625 2.972 1.00 32.00 287 VAL B CA 1
ATOM 1055 C C . VAL B 1 40 ? -15.205 36.208 4.029 1.00 39.81 287 VAL B C 1
ATOM 1056 O O . VAL B 1 40 ? -15.654 36.591 5.114 1.00 34.11 287 VAL B O 1
ATOM 1060 N N . ASN B 1 41 ? -13.913 36.254 3.712 1.00 38.31 288 ASN B N 1
ATOM 1061 C CA . ASN B 1 41 ? -12.903 36.818 4.603 1.00 49.92 288 ASN B CA 1
ATOM 1062 C C . ASN B 1 41 ? -13.026 36.292 6.024 1.00 37.60 288 ASN B C 1
ATOM 1063 O O . ASN B 1 41 ? -13.003 35.090 6.243 1.00 49.43 288 ASN B O 1
ATOM 1068 N N . LEU B 1 42 ? -13.156 37.197 6.988 1.00 53.92 289 LEU B N 1
ATOM 1069 C CA . LEU B 1 42 ? -13.188 36.816 8.397 1.00 49.35 289 LEU B CA 1
ATOM 1070 C C . LEU B 1 42 ? -14.291 35.806 8.719 1.00 46.63 289 LEU B C 1
ATOM 1071 O O . LEU B 1 42 ? -14.058 34.834 9.434 1.00 53.47 289 LEU B O 1
ATOM 1073 N N . ARG B 1 43 ? -15.490 36.017 8.192 1.00 39.44 290 ARG B N 1
ATOM 1074 C CA . ARG B 1 43 ? -16.558 35.051 8.436 1.00 34.09 290 ARG B CA 1
ATOM 1075 C C . ARG B 1 43 ? -16.216 33.662 7.856 1.00 40.94 290 ARG B C 1
ATOM 1076 O O . ARG B 1 43 ? -16.508 32.636 8.470 1.00 39.49 290 ARG B O 1
ATOM 1084 N N . ALA B 1 44 ? -15.584 33.633 6.688 1.00 39.19 291 ALA B N 1
ATOM 1085 C CA . ALA B 1 44 ? -15.148 32.368 6.096 1.00 41.83 291 ALA B CA 1
ATOM 1086 C C . ALA B 1 44 ? -14.189 31.652 7.041 1.00 39.53 291 ALA B C 1
ATOM 1087 O O . ALA B 1 44 ? -14.291 30.440 7.243 1.00 29.01 291 ALA B O 1
ATOM 1089 N N . LYS B 1 45 ? -13.259 32.420 7.606 1.00 34.83 292 LYS B N 1
ATOM 1090 C CA . LYS B 1 45 ? -12.239 31.907 8.520 1.00 37.42 292 LYS B CA 1
ATOM 1091 C C . LYS B 1 45 ? -12.884 31.286 9.754 1.00 40.11 292 LYS B C 1
ATOM 1092 O O . LYS B 1 45 ? -12.443 30.246 10.233 1.00 39.23 292 LYS B O 1
ATOM 1098 N N . ARG B 1 46 ? -13.925 31.938 10.265 1.00 43.98 293 ARG B N 1
ATOM 1099 C CA . ARG B 1 46 ? -14.691 31.429 11.395 1.00 43.18 293 ARG B CA 1
ATOM 1100 C C . ARG B 1 46 ? -15.339 30.083 11.039 1.00 35.32 293 ARG B C 1
ATOM 1101 O O . ARG B 1 46 ? -15.261 29.105 11.785 1.00 30.87 293 ARG B O 1
ATOM 1109 N N . ILE B 1 47 ? -15.996 30.036 9.892 1.00 28.91 294 ILE B N 1
ATOM 1110 C CA . ILE B 1 47 ? -16.678 28.819 9.481 1.00 25.91 294 ILE B CA 1
ATOM 1111 C C . ILE B 1 47 ? -15.672 27.671 9.336 1.00 26.55 294 ILE B C 1
ATOM 1112 O O . ILE B 1 47 ? -15.926 26.549 9.777 1.00 35.63 294 ILE B O 1
ATOM 1117 N N A ILE B 1 48 ? -14.528 27.962 8.727 0.25 26.22 295 ILE B N 1
ATOM 1118 N N B ILE B 1 48 ? -14.530 27.971 8.722 0.75 25.74 295 ILE B N 1
ATOM 1119 C CA A ILE B 1 48 ? -13.497 26.952 8.525 0.25 27.69 295 ILE B CA 1
ATOM 1120 C CA B ILE B 1 48 ? -13.460 26.997 8.524 0.75 28.53 295 ILE B CA 1
ATOM 1121 C C A ILE B 1 48 ? -12.917 26.478 9.858 0.25 30.01 295 ILE B C 1
ATOM 1122 C C B ILE B 1 48 ? -12.964 26.485 9.871 0.75 30.57 295 ILE B C 1
ATOM 1123 O O A ILE B 1 48 ? -12.691 25.285 10.052 0.25 29.17 295 ILE B O 1
ATOM 1124 O O B ILE B 1 48 ? -12.840 25.283 10.091 0.75 29.75 295 ILE B O 1
ATOM 1133 N N . ALA B 1 49 ? -12.683 27.410 10.778 1.00 30.79 296 ALA B N 1
ATOM 1134 C CA . ALA B 1 49 ? -12.217 27.042 12.109 1.00 34.29 296 ALA B CA 1
ATOM 1135 C C . ALA B 1 49 ? -13.237 26.144 12.840 1.00 36.64 296 ALA B C 1
ATOM 1136 O O . ALA B 1 49 ? -12.860 25.149 13.456 1.00 37.23 296 ALA B O 1
ATOM 1138 N N . GLU B 1 50 ? -14.521 26.481 12.764 1.00 35.63 297 GLU B N 1
ATOM 1139 C CA . GLU B 1 50 ? -15.559 25.635 13.362 1.00 36.01 297 GLU B CA 1
ATOM 1140 C C . GLU B 1 50 ? -15.566 24.225 12.770 1.00 30.12 297 GLU B C 1
ATOM 1141 O O . GLU B 1 50 ? -15.618 23.243 13.506 1.00 33.39 297 GLU B O 1
ATOM 1147 N N . ALA B 1 51 ? -15.530 24.136 11.443 1.00 27.40 298 ALA B N 1
ATOM 1148 C CA . ALA B 1 51 ? -15.532 22.849 10.759 1.00 31.21 298 ALA B CA 1
ATOM 1149 C C . ALA B 1 51 ? -14.338 21.995 11.164 1.00 27.99 298 ALA B C 1
ATOM 1150 O O . ALA B 1 51 ? -14.482 20.800 11.424 1.00 36.60 298 ALA B O 1
ATOM 1152 N N . GLU B 1 52 ? -13.156 22.601 11.213 1.00 29.82 299 GLU B N 1
ATOM 1153 C CA . GLU B 1 52 ? -11.957 21.859 11.587 1.00 39.30 299 GLU B CA 1
ATOM 1154 C C . GLU B 1 52 ? -12.124 21.273 12.986 1.00 42.49 299 GLU B C 1
ATOM 1155 O O . GLU B 1 52 ? -11.767 20.125 13.237 1.00 44.56 299 GLU B O 1
ATOM 1161 N N . LYS B 1 53 ? -12.660 22.082 13.895 1.00 45.36 300 LYS B N 1
ATOM 1162 C CA . LYS B 1 53 ? -12.792 21.689 15.297 1.00 52.51 300 LYS B CA 1
ATOM 1163 C C . LYS B 1 53 ? -13.694 20.464 15.416 1.00 43.57 300 LYS B C 1
ATOM 1164 O O . LYS B 1 53 ? -13.432 19.571 16.217 1.00 44.30 300 LYS B O 1
ATOM 1170 N N . TYR B 1 54 ? -14.722 20.400 14.574 1.00 44.06 301 TYR B N 1
ATOM 1171 C CA . TYR B 1 54 ? -15.734 19.351 14.699 1.00 48.46 301 TYR B CA 1
ATOM 1172 C C . TYR B 1 54 ? -15.566 18.205 13.711 1.00 44.92 301 TYR B C 1
ATOM 1173 O O . TYR B 1 54 ? -16.400 17.309 13.649 1.00 33.55 301 TYR B O 1
ATOM 1182 N N . GLY B 1 55 ? -14.481 18.237 12.944 1.00 44.00 302 GLY B N 1
ATOM 1183 C CA . GLY B 1 55 ? -14.178 17.164 12.017 1.00 33.75 302 GLY B CA 1
ATOM 1184 C C . GLY B 1 55 ? -15.054 17.156 10.776 1.00 30.09 302 GLY B C 1
ATOM 1185 O O . GLY B 1 55 ? -15.213 16.118 10.144 1.00 47.66 302 GLY B O 1
ATOM 1186 N N . VAL B 1 56 ? -15.618 18.306 10.424 1.00 28.08 303 VAL B N 1
ATOM 1187 C CA . VAL B 1 56 ? -16.440 18.418 9.214 1.00 27.04 303 VAL B CA 1
ATOM 1188 C C . VAL B 1 56 ? -15.532 18.533 7.992 1.00 26.87 303 VAL B C 1
ATOM 1189 O O . VAL B 1 56 ? -14.627 19.353 7.976 1.00 25.40 303 VAL B O 1
ATOM 1193 N N . PRO B 1 57 ? -15.776 17.709 6.959 1.00 27.71 304 PRO B N 1
ATOM 1194 C CA . PRO B 1 57 ? -14.895 17.732 5.785 1.00 31.01 304 PRO B CA 1
ATOM 1195 C C . PRO B 1 57 ? -14.977 19.065 5.050 1.00 21.02 304 PRO B C 1
ATOM 1196 O O . PRO B 1 57 ? -16.057 19.597 4.843 1.00 18.84 304 PRO B O 1
ATOM 1200 N N . ILE B 1 58 ? -13.821 19.591 4.672 1.00 22.19 305 ILE B N 1
ATOM 1201 C CA . ILE B 1 58 ? -13.731 20.835 3.919 1.00 24.87 305 ILE B CA 1
ATOM 1202 C C . ILE B 1 58 ? -13.187 20.552 2.507 1.00 21.47 305 ILE B C 1
ATOM 1203 O O . ILE B 1 58 ? -12.054 20.091 2.342 1.00 23.80 305 ILE B O 1
ATOM 1208 N N . MET B 1 59 ? -14.011 20.810 1.497 1.00 20.29 306 MET B N 1
ATOM 1209 C CA . MET B 1 59 ? -13.628 20.556 0.105 1.00 26.64 306 MET B CA 1
ATOM 1210 C C . MET B 1 59 ? -13.228 21.843 -0.572 1.00 21.26 306 MET B C 1
ATOM 1211 O O . MET B 1 59 ? -13.958 22.809 -0.526 1.00 28.95 306 MET B O 1
ATOM 1216 N N A ARG B 1 60 ? -12.064 21.865 -1.210 0.51 22.73 307 ARG B N 1
ATOM 1217 N N B ARG B 1 60 ? -12.068 21.821 -1.213 0.49 22.74 307 ARG B N 1
ATOM 1218 C CA A ARG B 1 60 ? -11.658 23.039 -1.980 0.51 23.48 307 ARG B CA 1
ATOM 1219 C CA B ARG B 1 60 ? -11.632 22.891 -2.093 0.49 31.80 307 ARG B CA 1
ATOM 1220 C C A ARG B 1 60 ? -12.229 23.009 -3.398 0.51 33.37 307 ARG B C 1
ATOM 1221 C C B ARG B 1 60 ? -12.416 22.824 -3.395 0.49 34.21 307 ARG B C 1
ATOM 1222 O O A ARG B 1 60 ? -11.736 22.263 -4.246 0.51 29.55 307 ARG B O 1
ATOM 1223 O O B ARG B 1 60 ? -12.264 21.873 -4.163 0.49 32.63 307 ARG B O 1
ATOM 1238 N N . ASN B 1 61 ? -13.267 23.818 -3.636 1.00 24.46 308 ASN B N 1
ATOM 1239 C CA . ASN B 1 61 ? -13.907 23.970 -4.950 1.00 30.08 308 ASN B CA 1
ATOM 1240 C C . ASN B 1 61 ? -14.225 25.452 -5.243 1.00 32.57 308 ASN B C 1
ATOM 1241 O O . ASN B 1 61 ? -15.260 25.963 -4.843 1.00 26.87 308 ASN B O 1
ATOM 1246 N N . VAL B 1 62 ? -13.315 26.136 -5.927 1.00 33.30 309 VAL B N 1
ATOM 1247 C CA . VAL B 1 62 ? -13.419 27.580 -6.141 1.00 33.11 309 VAL B CA 1
ATOM 1248 C C . VAL B 1 62 ? -14.674 28.013 -6.913 1.00 33.99 309 VAL B C 1
ATOM 1249 O O . VAL B 1 62 ? -15.398 28.878 -6.447 1.00 33.17 309 VAL B O 1
ATOM 1253 N N . PRO B 1 63 ? -14.939 27.408 -8.086 1.00 35.37 310 PRO B N 1
ATOM 1254 C CA . PRO B 1 63 ? -16.165 27.736 -8.835 1.00 31.39 310 PRO B CA 1
ATOM 1255 C C . PRO B 1 63 ? -17.457 27.487 -8.050 1.00 27.08 310 PRO B C 1
ATOM 1256 O O . PRO B 1 63 ? -18.380 28.308 -8.100 1.00 26.88 310 PRO B O 1
ATOM 1260 N N . LEU B 1 64 ? -17.536 26.366 -7.339 1.00 24.42 311 LEU B N 1
ATOM 1261 C CA . LEU B 1 64 ? -18.749 26.039 -6.597 1.00 24.40 311 LEU B CA 1
ATOM 1262 C C . LEU B 1 64 ? -18.961 26.987 -5.418 1.00 24.14 311 LEU B C 1
ATOM 1263 O O . LEU B 1 64 ? -20.082 27.411 -5.135 1.00 24.51 311 LEU B O 1
ATOM 1268 N N . ALA B 1 65 ? -17.873 27.319 -4.729 1.00 21.07 312 ALA B N 1
ATOM 1269 C CA . ALA B 1 65 ? -17.941 28.242 -3.607 1.00 20.35 312 ALA B CA 1
ATOM 1270 C C . ALA B 1 65 ? -18.407 29.634 -4.054 1.00 22.38 312 ALA B C 1
ATOM 1271 O O . ALA B 1 65 ? -19.244 30.253 -3.400 1.00 23.69 312 ALA B O 1
ATOM 1273 N N . HIS B 1 66 ? -17.839 30.139 -5.146 1.00 22.54 313 HIS B N 1
ATOM 1274 C CA . HIS B 1 66 ? -18.298 31.410 -5.694 1.00 25.94 313 HIS B CA 1
ATOM 1275 C C . HIS B 1 66 ? -19.762 31.326 -6.087 1.00 23.38 313 HIS B C 1
ATOM 1276 O O . HIS B 1 66 ? -20.517 32.260 -5.876 1.00 27.99 313 HIS B O 1
ATOM 1283 N N . GLN B 1 67 ? -20.160 30.191 -6.648 1.00 24.97 314 GLN B N 1
ATOM 1284 C CA . GLN B 1 67 ? -21.514 30.026 -7.145 1.00 28.73 314 GLN B CA 1
ATOM 1285 C C . GLN B 1 67 ? -22.537 29.956 -6.007 1.00 27.47 314 GLN B C 1
ATOM 1286 O O . GLN B 1 67 ? -23.588 30.588 -6.069 1.00 30.21 314 GLN B O 1
ATOM 1292 N N . LEU B 1 68 ? -22.238 29.166 -4.984 1.00 21.90 315 LEU B N 1
ATOM 1293 C CA . LEU B 1 68 ? -23.071 29.114 -3.792 1.00 18.39 315 LEU B CA 1
ATOM 1294 C C . LEU B 1 68 ? -23.175 30.509 -3.174 1.00 24.44 315 LEU B C 1
ATOM 1295 O O . LEU B 1 68 ? -24.246 30.947 -2.774 1.00 24.97 315 LEU B O 1
ATOM 1300 N N . LEU B 1 69 ? -22.058 31.224 -3.133 1.00 27.16 316 LEU B N 1
ATOM 1301 C CA . LEU B 1 69 ? -22.042 32.555 -2.547 1.00 33.49 316 LEU B CA 1
ATOM 1302 C C . LEU B 1 69 ? -22.857 33.553 -3.356 1.00 33.83 316 LEU B C 1
ATOM 1303 O O . LEU B 1 69 ? -23.537 34.422 -2.794 1.00 31.95 316 LEU B O 1
ATOM 1308 N N A ASP B 1 70 ? -22.785 33.433 -4.677 0.47 31.33 317 ASP B N 1
ATOM 1309 N N B ASP B 1 70 ? -22.782 33.446 -4.677 0.53 31.35 317 ASP B N 1
ATOM 1310 C CA A ASP B 1 70 ? -23.436 34.389 -5.568 0.47 34.48 317 ASP B CA 1
ATOM 1311 C CA B ASP B 1 70 ? -23.442 34.425 -5.536 0.53 34.45 317 ASP B CA 1
ATOM 1312 C C A ASP B 1 70 ? -24.950 34.189 -5.607 0.47 32.05 317 ASP B C 1
ATOM 1313 C C B ASP B 1 70 ? -24.953 34.190 -5.653 0.53 32.28 317 ASP B C 1
ATOM 1314 O O A ASP B 1 70 ? -25.706 35.153 -5.654 0.47 34.05 317 ASP B O 1
ATOM 1315 O O B ASP B 1 70 ? -25.714 35.138 -5.809 0.53 34.29 317 ASP B O 1
ATOM 1324 N N . GLU B 1 71 ? -25.385 32.933 -5.569 1.00 25.42 318 GLU B N 1
ATOM 1325 C CA . GLU B 1 71 ? -26.792 32.600 -5.824 1.00 24.54 318 GLU B CA 1
ATOM 1326 C C . GLU B 1 71 ? -27.607 32.050 -4.643 1.00 27.26 318 GLU B C 1
ATOM 1327 O O . GLU B 1 71 ? -28.828 32.107 -4.661 1.00 30.11 318 GLU B O 1
ATOM 1333 N N . GLY B 1 72 ? -26.945 31.499 -3.635 1.00 24.87 319 GLY B N 1
ATOM 1334 C CA . GLY B 1 72 ? -27.661 30.852 -2.537 1.00 22.97 319 GLY B CA 1
ATOM 1335 C C . GLY B 1 72 ? -27.955 31.808 -1.389 1.00 21.65 319 GLY B C 1
ATOM 1336 O O . GLY B 1 72 ? -27.595 32.970 -1.453 1.00 19.65 319 GLY B O 1
ATOM 1337 N N . LYS B 1 73 ? -28.649 31.326 -0.363 1.00 18.78 320 LYS B N 1
ATOM 1338 C CA . LYS B 1 73 ? -28.889 32.104 0.841 1.00 23.71 320 LYS B CA 1
ATOM 1339 C C . LYS B 1 73 ? -28.854 31.143 2.002 1.00 24.75 320 LYS B C 1
ATOM 1340 O O . LYS B 1 7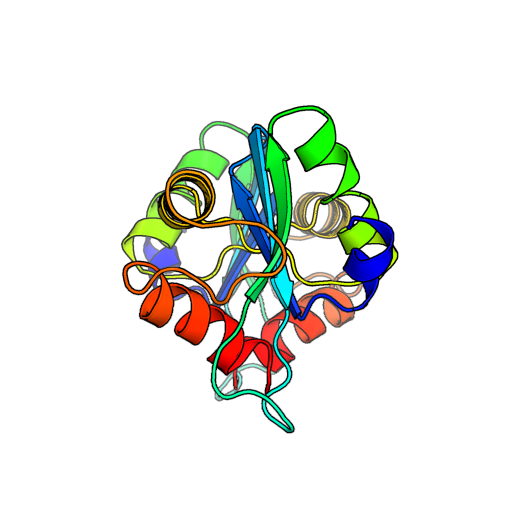3 ? -29.154 29.958 1.839 1.00 15.27 320 LYS B O 1
ATOM 1346 N N . GLU B 1 74 ? -28.517 31.650 3.180 1.00 19.15 321 GLU B N 1
ATOM 1347 C CA . GLU B 1 74 ? -28.512 30.807 4.370 1.00 26.46 321 GLU B CA 1
ATOM 1348 C C . GLU B 1 74 ? -29.934 30.327 4.692 1.00 21.01 321 GLU B C 1
ATOM 1349 O O . GLU B 1 74 ? -30.903 31.063 4.502 1.00 23.72 321 GLU B O 1
ATOM 1355 N N . LEU B 1 75 ? -30.041 29.090 5.173 1.00 22.94 322 LEU B N 1
ATOM 1356 C CA . LEU B 1 75 ? -31.325 28.470 5.522 1.00 16.24 322 LEU B CA 1
ATOM 1357 C C . LEU B 1 75 ? -32.278 28.374 4.327 1.00 16.18 322 LEU B C 1
ATOM 1358 O O . LEU B 1 75 ? -33.490 28.549 4.464 1.00 22.25 322 LEU B O 1
ATOM 1363 N N . LYS B 1 76 ? -31.716 28.093 3.160 1.00 20.98 323 LYS B N 1
ATOM 1364 C CA . LYS B 1 76 ? -32.487 27.962 1.936 1.00 16.25 323 LYS B CA 1
ATOM 1365 C C . LYS B 1 76 ? -31.886 26.780 1.199 1.00 18.79 323 LYS B C 1
ATOM 1366 O O . LYS B 1 76 ? -30.676 26.584 1.239 1.00 18.60 323 LYS B O 1
ATOM 1372 N N . PHE B 1 77 ? -32.714 25.970 0.548 1.00 17.83 324 PHE B N 1
ATOM 1373 C CA . PHE B 1 77 ? -32.185 24.829 -0.186 1.00 13.88 324 PHE B CA 1
ATOM 1374 C C . PHE B 1 77 ? -31.245 25.371 -1.269 1.00 17.92 324 PHE B C 1
ATOM 1375 O O . PHE B 1 77 ? -31.429 26.484 -1.737 1.00 15.93 324 PHE B O 1
ATOM 1383 N N . ILE B 1 78 ? -30.218 24.616 -1.635 1.00 15.25 325 ILE B N 1
ATOM 1384 C CA . ILE B 1 78 ? -29.182 25.158 -2.521 1.00 15.41 325 ILE B CA 1
ATOM 1385 C C . ILE B 1 78 ? -29.753 25.486 -3.903 1.00 17.10 325 ILE B C 1
ATOM 1386 O O . ILE B 1 78 ? -30.722 24.861 -4.331 1.00 20.90 325 ILE B O 1
ATOM 1391 N N . PRO B 1 79 ? -29.150 26.468 -4.600 1.00 19.43 326 PRO B N 1
ATOM 1392 C CA . PRO B 1 79 ? -29.538 26.850 -5.959 1.00 19.68 326 PRO B CA 1
ATOM 1393 C C . PRO B 1 79 ? -29.466 25.680 -6.921 1.00 19.20 326 PRO B C 1
ATOM 1394 O O . PRO B 1 79 ? -28.580 24.835 -6.809 1.00 16.47 326 PRO B O 1
ATOM 1398 N N . GLU B 1 80 ? -30.372 25.666 -7.887 1.00 20.78 327 GLU B N 1
ATOM 1399 C CA . GLU B 1 80 ? -30.447 24.583 -8.855 1.00 21.45 327 GLU B CA 1
ATOM 1400 C C . GLU B 1 80 ? -29.120 24.431 -9.575 1.00 24.44 327 GLU B C 1
ATOM 1401 O O . GLU B 1 80 ? -28.684 23.320 -9.879 1.00 20.97 327 GLU B O 1
ATOM 1407 N N A THR B 1 81 ? -28.475 25.563 -9.852 0.73 22.38 328 THR B N 1
ATOM 1408 N N B THR B 1 81 ? -28.492 25.567 -9.845 0.27 23.36 328 THR B N 1
ATOM 1409 C CA A THR B 1 81 ? -27.230 25.573 -10.613 0.73 19.09 328 THR B CA 1
ATOM 1410 C CA B THR B 1 81 ? -27.246 25.615 -10.590 0.27 25.40 328 THR B CA 1
ATOM 1411 C C A THR B 1 81 ? -26.099 24.897 -9.845 0.73 17.37 328 THR B C 1
ATOM 1412 C C B THR B 1 81 ? -26.103 24.926 -9.840 0.27 22.86 328 THR B C 1
ATOM 1413 O O A THR B 1 81 ? -25.068 24.545 -10.423 0.73 24.38 328 THR B O 1
ATOM 1414 O O B THR B 1 81 ? -25.079 24.580 -10.431 0.27 24.62 328 THR B O 1
ATOM 1421 N N . THR B 1 82 ? -26.289 24.708 -8.542 1.00 17.56 329 THR B N 1
ATOM 1422 C CA . THR B 1 82 ? -25.256 24.066 -7.730 1.00 15.24 329 THR B CA 1
ATOM 1423 C C . THR B 1 82 ? -25.617 22.633 -7.354 1.00 21.79 329 THR B C 1
ATOM 1424 O O . THR B 1 82 ? -24.802 21.910 -6.769 1.00 21.43 329 THR B O 1
ATOM 1428 N N . TYR B 1 83 ? -26.845 22.225 -7.668 1.00 16.99 330 TYR B N 1
ATOM 1429 C CA . TYR B 1 83 ? -27.359 20.969 -7.134 1.00 17.66 330 TYR B CA 1
ATOM 1430 C C . TYR B 1 83 ? -26.480 19.750 -7.459 1.00 19.80 330 TYR B C 1
ATOM 1431 O O . TYR B 1 83 ? -26.165 18.955 -6.577 1.00 15.40 330 TYR B O 1
ATOM 1440 N N . GLU B 1 84 ? -26.089 19.587 -8.719 1.00 15.56 331 GLU B N 1
ATOM 1441 C CA . GLU B 1 84 ? -25.324 18.402 -9.096 1.00 16.98 331 GLU B CA 1
ATOM 1442 C C . GLU B 1 84 ? -23.901 18.350 -8.501 1.00 17.20 331 GLU B C 1
ATOM 1443 O O . GLU B 1 84 ? -23.424 17.287 -8.099 1.00 24.25 331 GLU B O 1
ATOM 1449 N N . ALA B 1 85 ? -23.221 19.486 -8.461 1.00 20.38 332 ALA B N 1
ATOM 1450 C CA . ALA B 1 85 ? -21.870 19.531 -7.910 1.00 25.88 332 ALA B CA 1
ATOM 1451 C C . ALA B 1 85 ? -21.890 19.254 -6.397 1.00 19.95 332 ALA B C 1
ATOM 1452 O O . ALA B 1 85 ? -21.041 18.522 -5.873 1.00 23.13 332 ALA B O 1
ATOM 1454 N N . VAL B 1 86 ? -22.865 19.823 -5.698 1.00 15.35 333 VAL B N 1
ATOM 1455 C CA . VAL B 1 86 ? -22.998 19.561 -4.269 1.00 19.48 333 VAL B CA 1
ATOM 1456 C C . VAL B 1 86 ? -23.325 18.089 -4.042 1.00 21.42 333 VAL B C 1
ATOM 1457 O O . VAL B 1 86 ? -22.787 17.471 -3.132 1.00 24.02 333 VAL B O 1
ATOM 1461 N N . GLY B 1 87 ? -24.194 17.528 -4.882 1.00 23.36 334 GLY B N 1
ATOM 1462 C CA . GLY B 1 87 ? -24.566 16.125 -4.778 1.00 14.59 334 GLY B CA 1
ATOM 1463 C C . GLY B 1 87 ? -23.378 15.188 -4.934 1.00 16.48 334 GLY B C 1
ATOM 1464 O O . GLY B 1 87 ? -23.285 14.175 -4.241 1.00 21.08 334 GLY B O 1
ATOM 1465 N N . GLU B 1 88 ? -22.466 15.517 -5.851 1.00 20.22 335 GLU B N 1
ATOM 1466 C CA . GLU B 1 88 ? -21.233 14.736 -5.996 1.00 21.30 335 GLU B CA 1
ATOM 1467 C C . GLU B 1 88 ? -20.475 14.670 -4.672 1.00 20.44 335 GLU B C 1
ATOM 1468 O O . GLU B 1 88 ? -20.108 13.594 -4.218 1.00 28.45 335 GLU B O 1
ATOM 1474 N N . ILE B 1 89 ? -20.273 15.829 -4.048 1.00 21.18 336 ILE B N 1
ATOM 1475 C CA . ILE B 1 89 ? -19.643 15.904 -2.734 1.00 27.84 336 ILE B CA 1
ATOM 1476 C C . ILE B 1 89 ? -20.402 15.057 -1.710 1.00 34.59 336 ILE B C 1
ATOM 1477 O O . ILE B 1 89 ? -19.823 14.203 -1.039 1.00 29.06 336 ILE B O 1
ATOM 1482 N N . LEU B 1 90 ? -21.708 15.276 -1.612 1.00 29.54 337 LEU B N 1
ATOM 1483 C CA . LEU B 1 90 ? -22.533 14.510 -0.677 1.00 27.94 337 LEU B CA 1
ATOM 1484 C C . LEU B 1 90 ? -22.564 13.012 -0.959 1.00 28.77 337 LEU B C 1
ATOM 1485 O O . LEU B 1 90 ? -22.727 12.208 -0.046 1.00 33.28 337 LEU B O 1
ATOM 1490 N N . LEU B 1 91 ? -22.414 12.628 -2.218 1.00 27.84 338 LEU B N 1
ATOM 1491 C CA . LEU B 1 91 ? -22.505 11.213 -2.579 1.00 28.49 338 LEU B CA 1
ATOM 1492 C C . LEU B 1 91 ? -21.461 10.360 -1.868 1.00 43.38 338 LEU B C 1
ATOM 1493 O O . LEU B 1 91 ? -21.784 9.300 -1.322 1.00 50.43 338 LEU B O 1
ATOM 1498 N N . TYR B 1 92 ? -20.206 10.797 -1.883 1.00 47.62 339 TYR B N 1
ATOM 1499 C CA . TYR B 1 92 ? -19.188 10.013 -1.195 1.00 61.55 339 TYR B CA 1
ATOM 1500 C C . TYR B 1 92 ? -19.078 10.360 0.287 1.00 62.96 339 TYR B C 1
ATOM 1501 O O . TYR B 1 92 ? -19.086 9.462 1.130 1.00 66.71 339 TYR B O 1
ATOM 1510 N N . ILE B 1 93 ? -18.996 11.650 0.603 1.00 55.32 340 ILE B N 1
ATOM 1511 C CA . ILE B 1 93 ? -18.983 12.077 1.999 1.00 49.59 340 ILE B CA 1
ATOM 1512 C C . ILE B 1 93 ? -20.012 11.271 2.801 1.00 49.47 340 ILE B C 1
ATOM 1513 O O . ILE B 1 93 ? -19.732 10.828 3.912 1.00 51.00 340 ILE B O 1
ATOM 1518 N N . THR B 1 94 ? -21.188 11.051 2.217 1.00 58.44 341 THR B N 1
ATOM 1519 C CA . THR B 1 94 ? -22.279 10.369 2.913 1.00 67.88 341 THR B CA 1
ATOM 1520 C C . THR B 1 94 ? -22.321 8.871 2.605 1.00 76.07 341 THR B C 1
ATOM 1521 O O . THR B 1 94 ? -23.383 8.319 2.316 1.00 78.98 341 THR B O 1
ATOM 1525 N N . SER B 1 95 ? -21.161 8.220 2.668 1.00 79.43 342 SER B N 1
ATOM 1526 C CA . SER B 1 95 ? -21.075 6.773 2.491 1.00 79.76 342 SER B CA 1
ATOM 1527 C C . SER B 1 95 ? -19.879 6.198 3.242 1.00 81.27 342 SER B C 1
ATOM 1528 O O . SER B 1 95 ? -20.040 5.507 4.249 1.00 81.94 342 SER B O 1
#

Secondary structure (DSSP, 8-state):
-GGGGGG-SEEEEETTTEEEEEE--TTT-SS-EEEEEEEHHHHHHHHHHHHHHT--EEE-HHHHHHHHHH--BTSBPPHHHHHHHHHHHHHHT-/-TTSGGG-SEEEEETTTEEEEEE--TTT-SS-EEEEEEEHHHHHHHHHHHHHHT--EEE-HHHHHHHHHH--BTSBPPGGGHHHHHHHHHHHT-

Solvent-accessible surface area: 9953 Å² total; per-residue (Å²): 94,20,91,60,0,97,123,9,29,0,0,0,1,1,29,54,66,6,0,0,0,1,1,68,88,69,149,140,98,197,24,3,38,0,2,0,21,8,61,88,126,57,0,115,110,0,8,60,54,0,88,148,90,64,12,24,6,6,45,51,46,92,4,0,84,59,0,63,118,84,19,137,46,131,124,107,15,21,163,85,0,109,140,39,1,21,120,10,9,135,44,22,75,94,71,21,94,59,0,98,123,10,29,0,0,0,2,1,30,55,66,6,0,0,0,2,1,67,85,67,150,137,96,197,24,3,38,0,2,0,20,8,62,91,61,61,0,120,124,0,8,60,53,0,88,147,90,64,12,25,6,6,44,51,46,93,5,0,84,62,0,64,117,79,13,124,65,134,108,106,15,20,161,85,0,110,140,38,0,22,118,10,8,140,43,22,78,84

Nearest PDB structures (foldseek):
  3t7y-assembly1_A  TM=1.011E+00  e=4.991E-20  Chlamydia trachomatis
  3bzr-assembly1_A  TM=9.401E-01  e=1.418E-09  Escherichia coli
  3bzp-assembly1_A  TM=9.573E-01  e=4.298E-09  Escherichia coli
  3bzt-assembly1_A  TM=9.512E-01  e=6.357E-09  Escherichia coli
  3bzs-assembly1_A  TM=9.487E-01  e=9.402E-09  Escherichia coli

B-factor: mean 33.56, std 16.35, range [5.55, 103.73]

Sequence (188 aa):
TSSQIKHASAVVSAPKDIAVAIGYMPEKYKAPWIIAMGVNLLRAKRIIIAEAEKYGVPIMRRNVPLAHQLLDDEGKKELKFIPETTTYEAVGEILLYITSTSSQIKHASAVVSAPKDIAVAIGYMPEKYKAPWIIAMGVNLRAKRIIIAEAEKYGVPIMRRNVPLAHQLLDDEGKELKFIPETTTYEAVGEILLYITS